Protein AF-A0A7S3Z5J1-F1 (afdb_monomer)

Sequence (308 aa):
KILLENYKFKSNNNLYLFLISLGIENCPNSEYLWIKYIEILPYNQYKFSILKSVKILPTNYKIWKLVIDKCDNEKEKQKLLLKSLKNIPRNSILWRLFLNHTNIQLYPIALHKAIGCCPGDLELWKLLISTKNYFESKKILNIARKVNPEKIEIWIMAACLEETYGFDNNSYKLIKKCFSYYYHKHNIIDLKMFKHIIEIEKSQVKFFKIFKVIIKLIIVKNIKNDSFLEKWVNTLCNLNLKHNSFIIEEMIKNACIIFPNNYTLLFYLFAHLIYNKKIKKIRTSFRNLFNKEYEFRIAMDNHSPSFL

pLDDT: mean 70.47, std 17.87, range [28.34, 92.62]

Secondary structure (DSSP, 8-state):
-HHHHHHTTSS-HHHHHHHHHHHHHH-TT-HHHHHHHHHHS-HHHHHHHHHHHHHHSTT-HHHHHHHHHT---HHHHHHHHHHHHHH-TT-HHHHHHHHHTS-TTTHHHHHHHHHHH-TT-HHHHHHHHHTS-HHHHHHHHHHHHHH-TT-HHHHHHHHHHHHHTT-HHHHHHHHHHHHHHHHHHHSS--THHHHHHHHHHHTT---HHHHHHHHHHHHHHHTT-HHHHHHHHHHHHTS-TTT-HHHHHHHHHHHHHH-TT-HHHHHHHHHHHHHTT-HHHHHHHHHHHHHHHHHHHHHHHT------

Mean predicted aligned error: 14.66 Å

Structure (mmCIF, N/CA/C/O backbone):
data_AF-A0A7S3Z5J1-F1
#
_entry.id   AF-A0A7S3Z5J1-F1
#
loop_
_atom_site.group_PDB
_atom_site.id
_atom_site.type_symbol
_atom_site.label_atom_id
_atom_site.label_alt_id
_atom_site.label_comp_id
_atom_site.label_asym_id
_atom_site.label_entity_id
_atom_site.label_seq_id
_atom_site.pdbx_PDB_ins_code
_atom_site.Cartn_x
_atom_site.Cartn_y
_atom_site.Cartn_z
_atom_site.occupancy
_atom_site.B_iso_or_equiv
_atom_site.auth_seq_id
_atom_site.auth_comp_id
_atom_site.auth_asym_id
_atom_site.auth_atom_id
_atom_site.pdbx_PDB_model_num
ATOM 1 N N . LYS A 1 1 ? 13.424 -26.332 -20.626 1.00 51.91 1 LYS A N 1
ATOM 2 C CA . LYS A 1 1 ? 13.555 -26.233 -19.150 1.00 51.91 1 LYS A CA 1
ATOM 3 C C . LYS A 1 1 ? 14.608 -27.212 -18.628 1.00 51.91 1 LYS A C 1
ATOM 5 O O . LYS A 1 1 ? 15.655 -26.740 -18.224 1.00 51.91 1 LYS A O 1
ATOM 10 N N . ILE A 1 2 ? 14.411 -28.525 -18.797 1.00 55.22 2 ILE A N 1
ATOM 11 C CA . ILE A 1 2 ? 15.351 -29.584 -18.364 1.00 55.22 2 ILE A CA 1
ATOM 12 C C . ILE A 1 2 ? 16.768 -29.407 -18.953 1.00 55.22 2 ILE A C 1
ATOM 14 O O . ILE A 1 2 ? 17.749 -29.420 -18.221 1.00 55.22 2 ILE A O 1
ATOM 18 N N . LEU A 1 3 ? 16.891 -29.127 -20.259 1.00 57.19 3 LEU A N 1
ATOM 19 C CA . LEU A 1 3 ? 18.199 -28.864 -20.886 1.00 57.19 3 LEU A CA 1
ATOM 20 C C . LEU A 1 3 ? 18.912 -27.633 -20.296 1.00 57.19 3 LEU A C 1
ATOM 22 O O . LEU A 1 3 ? 20.112 -27.670 -20.058 1.00 57.19 3 LEU A O 1
ATOM 26 N N . LEU A 1 4 ? 18.181 -26.554 -20.007 1.00 56.28 4 LEU A N 1
ATOM 27 C CA . LEU A 1 4 ? 18.762 -25.326 -19.449 1.00 56.28 4 LEU A CA 1
ATOM 28 C C . LEU A 1 4 ? 19.189 -25.507 -17.986 1.00 56.28 4 LEU A C 1
ATOM 30 O O . LEU A 1 4 ? 20.205 -24.956 -17.573 1.00 56.28 4 LEU A O 1
ATOM 34 N N . GLU A 1 5 ? 18.444 -26.301 -17.217 1.00 57.75 5 GLU A N 1
ATOM 35 C CA . GLU A 1 5 ? 18.804 -26.656 -15.842 1.00 57.75 5 GLU A CA 1
ATOM 36 C C . GLU A 1 5 ? 20.085 -27.507 -15.805 1.00 57.75 5 GLU A C 1
ATOM 38 O O . GLU A 1 5 ? 20.954 -27.236 -14.981 1.00 57.75 5 GLU A O 1
ATOM 43 N N . ASN A 1 6 ? 20.279 -28.418 -16.764 1.00 54.19 6 ASN A N 1
ATOM 44 C CA . ASN A 1 6 ? 21.490 -29.243 -16.864 1.00 54.19 6 ASN A CA 1
ATOM 45 C C . ASN A 1 6 ? 22.747 -28.452 -17.278 1.00 54.19 6 ASN A C 1
ATOM 47 O O . ASN A 1 6 ? 23.844 -28.748 -16.806 1.00 54.19 6 ASN A O 1
ATOM 51 N N . TYR A 1 7 ? 22.616 -27.436 -18.138 1.00 52.72 7 TYR A N 1
ATOM 52 C CA . TYR A 1 7 ? 23.755 -26.610 -18.568 1.00 52.72 7 TYR A CA 1
ATOM 53 C C . TYR A 1 7 ? 24.142 -25.518 -17.568 1.00 52.72 7 TYR A C 1
ATOM 55 O O . TYR A 1 7 ? 25.297 -25.106 -17.562 1.00 52.72 7 TYR A O 1
ATOM 63 N N . LYS A 1 8 ? 23.235 -25.097 -16.676 1.00 51.03 8 LYS A N 1
ATOM 64 C CA . LYS A 1 8 ? 23.553 -24.144 -15.597 1.00 51.03 8 LYS A CA 1
ATOM 65 C C . LYS A 1 8 ? 24.644 -24.667 -14.645 1.00 51.03 8 LYS A C 1
ATOM 67 O O . LYS A 1 8 ? 25.334 -23.870 -14.019 1.00 51.03 8 LYS A O 1
ATOM 72 N N . PHE A 1 9 ? 24.796 -25.990 -14.546 1.00 49.38 9 PHE A N 1
ATOM 73 C CA . PHE A 1 9 ? 25.805 -26.659 -13.716 1.00 49.38 9 PHE A CA 1
ATOM 74 C C . PHE A 1 9 ? 27.150 -26.888 -14.419 1.00 49.38 9 PHE A C 1
ATOM 76 O O . PHE A 1 9 ? 28.123 -27.230 -13.751 1.00 49.38 9 PHE A O 1
ATOM 83 N N . LYS A 1 10 ? 27.241 -26.696 -15.742 1.00 51.94 10 LYS A N 1
ATOM 84 C CA . LYS A 1 10 ? 28.508 -26.806 -16.475 1.00 51.94 10 LYS A CA 1
ATOM 85 C C . LYS A 1 10 ? 29.084 -25.412 -16.698 1.00 51.94 10 LYS A C 1
ATOM 87 O O . LYS A 1 10 ? 28.408 -24.527 -17.208 1.00 51.94 10 LYS A O 1
ATOM 92 N N . SER A 1 11 ? 30.353 -25.246 -16.348 1.00 52.16 11 SER A N 1
ATOM 93 C CA . SER A 1 11 ? 31.173 -24.025 -16.370 1.00 52.16 11 SER A CA 1
ATOM 94 C C . SER A 1 11 ? 31.396 -23.380 -17.753 1.00 52.16 11 SER A C 1
ATOM 96 O O . SER A 1 11 ? 32.369 -22.661 -17.943 1.00 52.16 11 SER A O 1
ATOM 98 N N . ASN A 1 12 ? 30.505 -23.587 -18.728 1.00 59.19 12 ASN A N 1
ATOM 99 C CA . ASN A 1 12 ? 30.566 -22.961 -20.049 1.00 59.19 12 ASN A CA 1
ATOM 100 C C . ASN A 1 12 ? 29.429 -21.948 -20.223 1.00 59.19 12 ASN A C 1
ATOM 102 O O . ASN A 1 12 ? 28.445 -22.191 -20.927 1.00 59.19 12 ASN A O 1
ATOM 106 N N . ASN A 1 13 ? 29.609 -20.771 -19.616 1.00 65.38 13 ASN A N 1
ATOM 107 C CA . ASN A 1 13 ? 28.678 -19.640 -19.711 1.00 65.38 13 ASN A CA 1
ATOM 108 C C . ASN A 1 13 ? 28.372 -19.240 -21.170 1.00 65.38 13 ASN A C 1
ATOM 110 O O . ASN A 1 13 ? 27.243 -18.863 -21.473 1.00 65.38 13 ASN A O 1
ATOM 114 N N . ASN A 1 14 ? 29.332 -19.389 -22.090 1.00 71.81 14 ASN A N 1
ATOM 115 C CA . ASN A 1 14 ? 29.179 -18.974 -23.491 1.00 71.81 14 ASN A CA 1
ATOM 116 C C . ASN A 1 14 ? 28.245 -19.891 -24.300 1.00 71.81 14 ASN A C 1
ATOM 118 O O . ASN A 1 14 ? 27.399 -19.401 -25.045 1.00 71.81 14 ASN A O 1
ATOM 122 N N . LEU A 1 15 ? 28.343 -21.215 -24.125 1.00 74.06 15 LEU A N 1
ATOM 123 C CA . LEU A 1 15 ? 27.447 -22.170 -24.797 1.00 74.06 15 LEU A CA 1
ATOM 124 C C . LEU A 1 15 ? 26.017 -22.053 -24.266 1.00 74.06 15 LEU A C 1
ATOM 126 O O . LEU A 1 15 ? 25.056 -22.115 -25.028 1.00 74.06 15 LEU A O 1
ATOM 130 N N . TYR A 1 16 ? 25.876 -21.842 -22.959 1.00 76.94 16 TYR A N 1
ATOM 131 C CA . TYR A 1 16 ? 24.576 -21.625 -22.337 1.00 76.94 16 TYR A CA 1
ATOM 132 C C . TYR A 1 16 ? 23.907 -20.338 -22.845 1.00 76.94 16 TYR A C 1
ATOM 134 O O . TYR A 1 16 ? 22.724 -20.354 -23.181 1.00 76.94 16 TYR A O 1
ATOM 142 N N . LEU A 1 17 ? 24.670 -19.248 -22.986 1.00 76.62 17 LEU A N 1
ATOM 143 C CA . LEU A 1 17 ? 24.188 -18.005 -23.590 1.00 76.62 17 LEU A CA 1
ATOM 144 C C . LEU A 1 17 ? 23.747 -18.192 -25.046 1.00 76.62 17 LEU A C 1
ATOM 146 O O . LEU A 1 17 ? 22.670 -17.719 -25.404 1.00 76.62 17 LEU A O 1
ATOM 150 N N . PHE A 1 18 ? 24.527 -18.921 -25.849 1.00 79.94 18 PHE A N 1
ATOM 151 C CA . PHE A 1 18 ? 24.193 -19.226 -27.243 1.00 79.94 18 PHE A CA 1
ATOM 152 C C . PHE A 1 18 ? 22.902 -20.053 -27.375 1.00 79.94 18 PHE A C 1
ATOM 154 O O . PHE A 1 18 ? 22.034 -19.756 -28.195 1.00 79.94 18 PHE A O 1
ATOM 161 N N . LEU A 1 19 ? 22.722 -21.061 -26.516 1.00 80.75 19 LEU A N 1
ATOM 162 C CA . LEU A 1 19 ? 21.493 -21.859 -26.485 1.00 80.75 19 LEU A CA 1
ATOM 163 C C . LEU A 1 19 ? 20.272 -21.025 -26.079 1.00 80.75 19 LEU A C 1
ATOM 165 O O . LEU A 1 19 ? 19.181 -21.226 -26.612 1.00 80.75 19 LEU A O 1
ATOM 169 N N . ILE A 1 20 ? 20.436 -20.079 -25.151 1.00 81.88 20 ILE A N 1
ATOM 170 C CA . ILE A 1 20 ? 19.346 -19.183 -24.755 1.00 81.88 20 ILE A CA 1
ATOM 171 C C . ILE A 1 20 ? 19.022 -18.184 -25.866 1.00 81.88 20 ILE A C 1
ATOM 173 O O . ILE A 1 20 ? 17.839 -17.945 -26.104 1.00 81.88 20 ILE A O 1
ATOM 177 N N . SER A 1 21 ? 20.016 -17.617 -26.558 1.00 80.06 21 SER A N 1
ATOM 178 C CA . SER A 1 21 ? 19.757 -16.688 -27.665 1.00 80.06 21 SER A CA 1
ATOM 179 C C . SER A 1 21 ? 19.013 -17.373 -28.809 1.00 80.06 21 SER A C 1
ATOM 181 O O . SER A 1 21 ? 17.988 -16.854 -29.243 1.00 80.06 21 SER A O 1
ATOM 183 N N . LEU A 1 22 ? 19.433 -18.582 -29.200 1.00 82.00 22 LEU A N 1
ATOM 184 C CA . LEU A 1 22 ? 18.695 -19.406 -30.166 1.00 82.00 22 LEU A CA 1
ATOM 185 C C . LEU A 1 22 ? 17.282 -19.737 -29.667 1.00 82.00 22 LEU A C 1
ATOM 187 O O . LEU A 1 22 ? 16.310 -19.695 -30.418 1.00 82.00 22 LEU A O 1
ATOM 191 N N . GLY A 1 23 ? 17.148 -20.040 -28.374 1.00 81.38 23 GLY A N 1
ATOM 192 C CA . GLY A 1 23 ? 15.851 -20.279 -27.749 1.00 81.38 23 GLY A CA 1
ATOM 193 C C . GLY A 1 23 ? 14.920 -19.066 -27.820 1.00 81.38 23 GLY A C 1
ATOM 194 O O . GLY A 1 23 ? 13.722 -19.233 -28.024 1.00 81.38 23 GLY A O 1
ATOM 195 N N . ILE A 1 24 ? 15.448 -17.851 -27.675 1.00 83.81 24 ILE A N 1
ATOM 196 C CA . ILE A 1 24 ? 14.680 -16.605 -27.777 1.00 83.81 24 ILE A CA 1
ATOM 197 C C . ILE A 1 24 ? 14.254 -16.317 -29.217 1.00 83.81 24 ILE A C 1
ATOM 199 O O . ILE A 1 24 ? 13.141 -15.839 -29.428 1.00 83.81 24 ILE A O 1
ATOM 203 N N . GLU A 1 25 ? 15.115 -16.598 -30.195 1.00 83.62 25 GLU A N 1
ATOM 204 C CA . GLU A 1 25 ? 14.792 -16.431 -31.616 1.00 83.62 25 GLU A CA 1
ATOM 205 C C . GLU A 1 25 ? 13.669 -17.375 -32.048 1.00 83.62 25 GLU A C 1
ATOM 207 O O . GLU A 1 25 ? 12.720 -16.942 -32.699 1.00 83.62 25 GLU A O 1
ATOM 212 N N . ASN A 1 26 ? 13.724 -18.630 -31.600 1.00 84.25 26 ASN A N 1
ATOM 213 C CA . ASN A 1 26 ? 12.714 -19.634 -31.926 1.00 84.25 26 ASN A CA 1
ATOM 214 C C . ASN A 1 26 ? 11.418 -19.472 -31.112 1.00 84.25 26 ASN A C 1
ATOM 216 O O . ASN A 1 26 ? 10.330 -19.742 -31.614 1.00 84.25 26 ASN A O 1
ATOM 220 N N . CYS A 1 27 ? 11.515 -19.024 -29.855 1.00 83.81 27 CYS A N 1
ATOM 221 C CA . CYS A 1 27 ? 10.383 -18.911 -28.931 1.00 83.81 27 CYS A CA 1
ATOM 222 C C . CYS A 1 27 ? 10.318 -17.521 -28.264 1.00 83.81 27 CYS A C 1
ATOM 224 O O . CYS A 1 27 ? 10.475 -17.411 -27.039 1.00 83.81 27 CYS A O 1
ATOM 226 N N . PRO A 1 28 ? 10.007 -16.449 -29.019 1.00 81.81 28 PRO A N 1
ATOM 227 C CA . PRO A 1 28 ? 10.028 -15.076 -28.508 1.00 81.81 28 PRO A CA 1
ATOM 228 C C . PRO A 1 28 ? 8.953 -14.796 -27.447 1.00 81.81 28 PRO A C 1
ATOM 230 O O . PRO A 1 28 ? 9.110 -13.882 -26.641 1.00 81.81 28 PRO A O 1
ATOM 233 N N . ASN A 1 29 ? 7.886 -15.598 -27.395 1.00 84.62 29 ASN A N 1
ATOM 234 C CA . ASN A 1 29 ? 6.779 -15.419 -26.450 1.00 84.62 29 ASN A CA 1
ATOM 235 C C . ASN A 1 29 ? 7.038 -16.054 -25.069 1.00 84.62 29 ASN A C 1
ATOM 237 O O . ASN A 1 29 ? 6.218 -15.919 -24.161 1.00 84.62 29 ASN A O 1
ATOM 241 N N . SER A 1 30 ? 8.154 -16.767 -24.885 1.00 86.56 30 SER A N 1
ATOM 242 C CA . SER A 1 30 ? 8.420 -17.501 -23.645 1.00 86.56 30 SER A CA 1
ATOM 243 C C . SER A 1 30 ? 8.966 -16.595 -22.539 1.00 86.56 30 SER A C 1
ATOM 245 O O . SER A 1 30 ? 10.119 -16.169 -22.580 1.00 86.56 30 SER A O 1
ATOM 247 N N . GLU A 1 31 ? 8.170 -16.366 -21.490 1.00 87.31 31 GLU A N 1
ATOM 248 C CA . GLU A 1 31 ? 8.589 -15.613 -20.295 1.00 87.31 31 GLU A CA 1
ATOM 249 C C . GLU A 1 31 ? 9.873 -16.178 -19.665 1.00 87.31 31 GLU A C 1
ATOM 251 O O . GLU A 1 31 ? 10.781 -15.429 -19.310 1.00 87.31 31 GLU A O 1
ATOM 256 N N . TYR A 1 32 ? 9.963 -17.502 -19.527 1.00 85.12 32 TYR A N 1
ATOM 257 C CA . TYR A 1 32 ? 11.062 -18.153 -18.811 1.00 85.12 32 TYR A CA 1
ATOM 258 C C . TYR A 1 32 ? 12.418 -17.937 -19.493 1.00 85.12 32 TYR A C 1
ATOM 260 O O . TYR A 1 32 ? 13.412 -17.676 -18.812 1.00 85.12 32 TYR A O 1
ATOM 268 N N . LEU A 1 33 ? 12.459 -18.027 -20.827 1.00 85.00 33 LEU A N 1
ATOM 269 C CA . LEU A 1 33 ? 13.690 -17.830 -21.596 1.00 85.00 33 LEU A CA 1
ATOM 270 C C . LEU A 1 33 ? 14.198 -16.396 -21.453 1.00 85.00 33 LEU A C 1
ATOM 272 O O . LEU A 1 33 ? 15.378 -16.192 -21.177 1.00 85.00 33 LEU A O 1
ATOM 276 N N . TRP A 1 34 ? 13.295 -15.417 -21.535 1.00 85.56 34 TRP A N 1
ATOM 277 C CA . TRP A 1 34 ? 13.638 -14.013 -21.334 1.00 85.56 34 TRP A CA 1
ATOM 278 C C . TRP A 1 34 ? 14.136 -13.718 -19.922 1.00 85.56 34 TRP A C 1
ATOM 280 O O . TRP A 1 34 ? 15.134 -13.019 -19.771 1.00 85.56 34 TRP A O 1
ATOM 290 N N . ILE A 1 35 ? 13.501 -14.281 -18.891 1.00 86.44 35 ILE A N 1
ATOM 291 C CA . ILE A 1 35 ? 13.966 -14.132 -17.504 1.00 86.44 35 ILE A CA 1
ATOM 292 C C . ILE A 1 35 ? 15.395 -14.664 -17.362 1.00 86.44 35 ILE A C 1
ATOM 294 O O . ILE A 1 35 ? 16.266 -13.957 -16.859 1.00 86.44 35 ILE A O 1
ATOM 298 N N . LYS A 1 36 ? 15.659 -15.880 -17.855 1.00 83.69 36 LYS A N 1
ATOM 299 C CA . LYS A 1 36 ? 16.992 -16.493 -17.772 1.00 83.69 36 LYS A CA 1
ATOM 300 C C . LYS A 1 36 ? 18.039 -15.687 -18.531 1.00 83.69 36 LYS A C 1
ATOM 302 O O . LYS A 1 36 ? 19.131 -15.486 -18.016 1.00 83.69 36 LYS A O 1
ATOM 307 N N . TYR A 1 37 ? 17.696 -15.183 -19.709 1.00 83.62 37 TYR A N 1
ATOM 308 C CA . TYR A 1 37 ? 18.579 -14.341 -20.510 1.00 83.62 37 TYR A CA 1
ATOM 309 C C . TYR A 1 37 ? 18.974 -13.045 -19.790 1.00 83.62 37 TYR A C 1
ATOM 311 O O . TYR A 1 37 ? 20.153 -12.700 -19.737 1.00 83.62 37 TYR A O 1
ATOM 319 N N . ILE A 1 38 ? 18.006 -12.360 -19.176 1.00 83.50 38 ILE A N 1
ATOM 320 C CA . ILE A 1 38 ? 18.238 -11.103 -18.445 1.00 83.50 38 ILE A CA 1
ATOM 321 C C . ILE A 1 38 ? 19.031 -11.340 -17.151 1.00 83.50 38 ILE A C 1
ATOM 323 O O . ILE A 1 38 ? 19.825 -10.492 -16.748 1.00 83.50 38 ILE A O 1
ATOM 327 N N . GLU A 1 39 ? 18.842 -12.483 -16.486 1.00 85.06 39 GLU A N 1
ATOM 328 C CA . GLU A 1 39 ? 19.588 -12.826 -15.269 1.00 85.06 39 GLU A CA 1
ATOM 329 C C . GLU A 1 39 ? 21.099 -12.923 -15.525 1.00 85.06 39 GLU A C 1
ATOM 331 O O . GLU A 1 39 ? 21.880 -12.407 -14.719 1.00 85.06 39 GLU A O 1
ATOM 336 N N . ILE A 1 40 ? 21.493 -13.552 -16.638 1.00 82.06 40 ILE A N 1
ATOM 337 C CA . ILE A 1 40 ? 22.893 -13.867 -16.961 1.00 82.06 40 ILE A CA 1
ATOM 338 C C . ILE A 1 40 ? 23.635 -12.643 -17.497 1.00 82.06 40 ILE A C 1
ATOM 340 O O . ILE A 1 40 ? 24.804 -12.440 -17.177 1.00 82.06 40 ILE A O 1
ATOM 344 N N . LEU A 1 41 ? 22.979 -11.839 -18.334 1.00 78.81 41 LEU A N 1
ATOM 345 C CA . LEU A 1 41 ? 23.669 -10.801 -19.089 1.00 78.81 41 LEU A CA 1
ATOM 346 C C . LEU A 1 41 ? 23.933 -9.531 -18.263 1.00 78.81 41 LEU A C 1
ATOM 348 O O . LEU A 1 41 ? 23.051 -9.070 -17.527 1.00 78.81 41 LEU A O 1
ATOM 352 N N . PRO A 1 42 ? 25.122 -8.912 -18.410 1.00 77.31 42 PRO A N 1
ATOM 353 C CA . PRO A 1 42 ? 25.390 -7.596 -17.848 1.00 77.31 42 PRO A CA 1
ATOM 354 C C . PRO A 1 42 ? 24.610 -6.516 -18.612 1.00 77.31 42 PRO A C 1
ATOM 356 O O . PRO A 1 42 ? 24.619 -6.459 -19.845 1.00 77.31 42 PRO A O 1
ATOM 359 N N . TYR A 1 43 ? 23.952 -5.622 -17.872 1.00 77.06 43 TYR A N 1
ATOM 360 C CA . TYR A 1 43 ? 23.025 -4.634 -18.434 1.00 77.06 43 TYR A CA 1
ATOM 361 C C . TYR A 1 43 ? 23.696 -3.648 -19.401 1.00 77.06 43 TYR A C 1
ATOM 363 O O . TYR A 1 43 ? 23.154 -3.360 -20.468 1.00 77.06 43 TYR A O 1
ATOM 371 N N . ASN A 1 44 ? 24.903 -3.182 -19.068 1.00 73.00 44 ASN A N 1
ATOM 372 C CA . ASN A 1 44 ? 25.609 -2.147 -19.830 1.00 73.00 44 ASN A CA 1
ATOM 373 C C . ASN A 1 44 ? 25.968 -2.585 -21.257 1.00 73.00 44 ASN A C 1
ATOM 375 O O . ASN A 1 44 ? 25.917 -1.772 -22.175 1.00 73.00 44 ASN A O 1
ATOM 379 N N . GLN A 1 45 ? 26.275 -3.869 -21.457 1.00 73.62 45 GLN A N 1
ATOM 380 C CA . GLN A 1 45 ? 26.645 -4.410 -22.770 1.00 73.62 45 GLN A CA 1
ATOM 381 C C . GLN A 1 45 ? 25.416 -4.832 -23.591 1.00 73.62 45 GLN A C 1
ATOM 383 O O . GLN A 1 45 ? 25.390 -4.649 -24.804 1.00 73.62 45 GLN A O 1
ATOM 388 N N . TYR A 1 46 ? 24.366 -5.346 -22.940 1.00 76.31 46 TYR A N 1
ATOM 389 C CA . TYR A 1 46 ? 23.215 -5.966 -23.616 1.00 76.31 46 TYR A CA 1
ATOM 390 C C . TYR A 1 46 ? 21.919 -5.155 -23.526 1.00 76.31 46 TYR A C 1
ATOM 392 O O . TYR A 1 46 ? 20.824 -5.688 -23.728 1.00 76.31 46 TYR A O 1
ATOM 400 N N . LYS A 1 47 ? 22.023 -3.847 -23.272 1.00 80.00 47 LYS A N 1
ATOM 401 C CA . LYS A 1 47 ? 20.886 -2.927 -23.124 1.00 80.00 47 LYS A CA 1
ATOM 402 C C . LYS A 1 47 ? 19.830 -3.092 -24.219 1.00 80.00 47 LYS A C 1
ATOM 404 O O . LYS A 1 47 ? 18.646 -3.203 -23.918 1.00 80.00 47 LYS A O 1
ATOM 409 N N . PHE A 1 48 ? 20.231 -3.140 -25.489 1.00 80.31 48 PHE A N 1
ATOM 410 C CA . PHE A 1 48 ? 19.285 -3.259 -26.604 1.00 80.31 48 PHE A CA 1
ATOM 411 C C . PHE A 1 48 ? 18.523 -4.588 -26.600 1.00 80.31 48 PHE A C 1
ATOM 413 O O . PHE A 1 48 ? 17.301 -4.584 -26.762 1.00 80.31 48 PHE A O 1
ATOM 420 N N . SER A 1 49 ? 19.208 -5.706 -26.357 1.00 77.38 49 SER A N 1
ATOM 421 C CA . SER A 1 49 ? 18.597 -7.040 -26.296 1.00 77.38 49 SER A CA 1
ATOM 422 C C . SER A 1 49 ? 17.652 -7.175 -25.104 1.00 77.38 49 SER A C 1
ATOM 424 O O . SER A 1 49 ? 16.545 -7.696 -25.234 1.00 77.38 49 SER A O 1
ATOM 426 N N . ILE A 1 50 ? 18.038 -6.617 -23.955 1.00 80.62 50 ILE A N 1
ATOM 427 C CA . ILE A 1 50 ? 17.196 -6.565 -22.758 1.00 80.62 50 ILE A CA 1
ATOM 428 C C . ILE A 1 50 ? 15.949 -5.705 -23.023 1.00 80.62 50 ILE A C 1
ATOM 430 O O . ILE A 1 50 ? 14.838 -6.116 -22.699 1.00 80.62 50 ILE A O 1
ATOM 434 N N . LEU A 1 51 ? 16.075 -4.554 -23.690 1.00 82.81 51 LEU A N 1
ATOM 435 C CA . LEU A 1 51 ? 14.923 -3.719 -24.056 1.00 82.81 51 LEU A CA 1
ATOM 436 C C . LEU A 1 51 ? 14.046 -4.336 -25.158 1.00 82.81 51 LEU A C 1
ATOM 438 O O . LEU A 1 51 ? 12.857 -4.023 -25.230 1.00 82.81 51 LEU A O 1
ATOM 442 N N . LYS A 1 52 ? 14.594 -5.221 -26.000 1.00 84.62 52 LYS A N 1
ATOM 443 C CA . LYS A 1 52 ? 13.821 -5.999 -26.981 1.00 84.62 52 LYS A CA 1
ATOM 444 C C . LYS A 1 52 ? 12.827 -6.927 -26.278 1.00 84.62 52 LYS A C 1
ATOM 446 O O . LYS A 1 52 ? 11.674 -6.978 -26.698 1.00 84.62 52 LYS A O 1
ATOM 451 N N . SER A 1 53 ? 13.228 -7.556 -25.168 1.00 82.50 53 SER A N 1
ATOM 452 C CA . SER A 1 53 ? 12.349 -8.427 -24.363 1.00 82.50 53 SER A CA 1
ATOM 453 C C . SER A 1 53 ? 11.056 -7.721 -23.940 1.00 82.50 53 SER A C 1
ATOM 455 O O . SER A 1 53 ? 9.956 -8.248 -24.075 1.00 82.50 53 SER A O 1
ATOM 457 N N . VAL A 1 54 ? 11.195 -6.467 -23.519 1.00 85.25 54 VAL A N 1
ATOM 458 C CA . VAL A 1 54 ? 10.119 -5.610 -23.030 1.00 85.25 54 VAL A CA 1
ATOM 459 C C . VAL A 1 54 ? 9.182 -5.153 -24.150 1.00 85.25 54 VAL A C 1
ATOM 461 O O . VAL A 1 54 ? 7.992 -4.947 -23.918 1.00 85.25 54 VAL A O 1
ATOM 464 N N . LYS A 1 55 ? 9.702 -4.987 -25.372 1.00 86.12 55 LYS A N 1
ATOM 465 C CA . LYS A 1 55 ? 8.880 -4.674 -26.549 1.00 86.12 55 LYS A CA 1
ATOM 466 C C . LYS A 1 55 ? 8.038 -5.872 -26.985 1.00 86.12 55 LYS A C 1
ATOM 468 O O . LYS A 1 55 ? 6.905 -5.674 -27.402 1.00 86.12 55 LYS A O 1
ATOM 473 N N . ILE A 1 56 ? 8.595 -7.081 -26.892 1.00 86.94 56 ILE A N 1
ATOM 474 C CA . ILE A 1 56 ? 7.924 -8.324 -27.299 1.00 86.94 56 ILE A CA 1
ATOM 475 C C . ILE A 1 56 ? 6.884 -8.744 -26.256 1.00 86.94 56 ILE A C 1
ATOM 477 O O . ILE A 1 56 ? 5.770 -9.110 -26.613 1.00 86.94 56 ILE A O 1
ATOM 481 N N . LEU A 1 57 ? 7.219 -8.644 -24.965 1.00 86.25 57 LEU A N 1
ATOM 482 C CA . LEU A 1 57 ? 6.345 -9.020 -23.850 1.00 86.25 57 LEU A CA 1
ATOM 483 C C . LEU A 1 57 ? 6.001 -7.803 -22.969 1.00 86.25 57 LEU A C 1
ATOM 485 O O . LEU A 1 57 ? 6.403 -7.736 -21.804 1.00 86.25 57 LEU A O 1
ATOM 489 N N . PRO A 1 58 ? 5.226 -6.831 -23.490 1.00 86.50 58 PRO A N 1
ATOM 490 C CA . PRO A 1 58 ? 4.964 -5.566 -22.807 1.00 86.50 58 PRO A CA 1
ATOM 491 C C . PRO A 1 58 ? 4.111 -5.705 -21.543 1.00 86.50 58 PRO A C 1
ATOM 493 O O . PRO A 1 58 ? 4.194 -4.847 -20.666 1.00 86.50 58 PRO A O 1
ATOM 496 N N . THR A 1 59 ? 3.298 -6.755 -21.434 1.00 87.38 59 THR A N 1
ATOM 497 C CA . THR A 1 59 ? 2.359 -6.9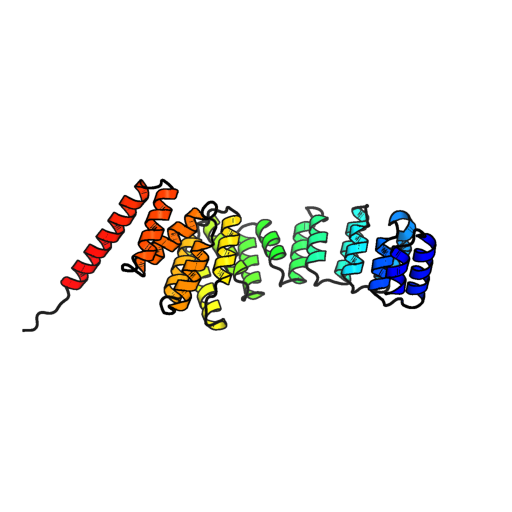75 -20.322 1.00 87.38 59 THR A CA 1
ATOM 498 C C . THR A 1 59 ? 2.972 -7.749 -19.153 1.00 87.38 59 THR A C 1
ATOM 500 O O . THR A 1 59 ? 2.343 -7.876 -18.102 1.00 87.38 59 THR A O 1
ATOM 503 N N . ASN A 1 60 ? 4.203 -8.256 -19.292 1.00 88.94 60 ASN A N 1
ATOM 504 C CA . ASN A 1 60 ? 4.796 -9.138 -18.294 1.00 88.94 60 ASN A CA 1
ATOM 505 C C . ASN A 1 60 ? 5.545 -8.374 -17.194 1.00 88.94 60 ASN A C 1
ATOM 507 O O . ASN A 1 60 ? 6.665 -7.898 -17.384 1.00 88.94 60 ASN A O 1
ATOM 511 N N . TYR A 1 61 ? 4.952 -8.324 -16.000 1.00 88.81 61 TYR A N 1
ATOM 512 C CA . TYR A 1 61 ? 5.537 -7.653 -14.838 1.00 88.81 61 TYR A CA 1
ATOM 513 C C . TYR A 1 61 ? 6.929 -8.173 -14.448 1.00 88.81 61 TYR A C 1
ATOM 515 O O . TYR A 1 61 ? 7.785 -7.371 -14.072 1.00 88.81 61 TYR A O 1
A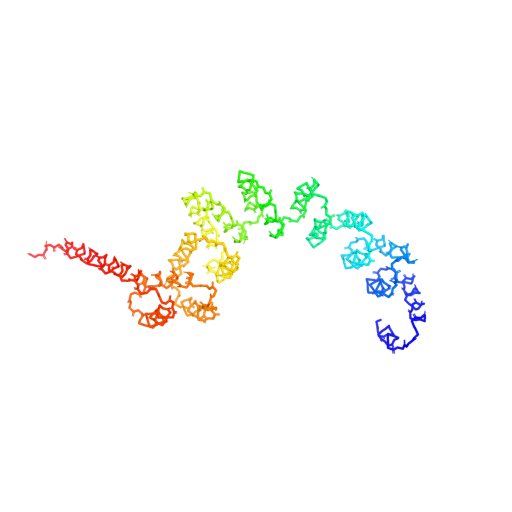TOM 523 N N . LYS A 1 62 ? 7.177 -9.489 -14.510 1.00 89.12 62 LYS A N 1
ATOM 524 C CA . LYS A 1 62 ? 8.434 -10.063 -14.001 1.00 89.12 62 LYS A CA 1
ATOM 525 C C . LYS A 1 62 ? 9.625 -9.623 -14.841 1.00 89.12 62 LYS A C 1
ATOM 527 O O . LYS A 1 62 ? 10.659 -9.263 -14.286 1.00 89.12 62 LYS A O 1
ATOM 532 N N . ILE A 1 63 ? 9.441 -9.584 -16.160 1.00 89.25 63 ILE A N 1
ATOM 533 C CA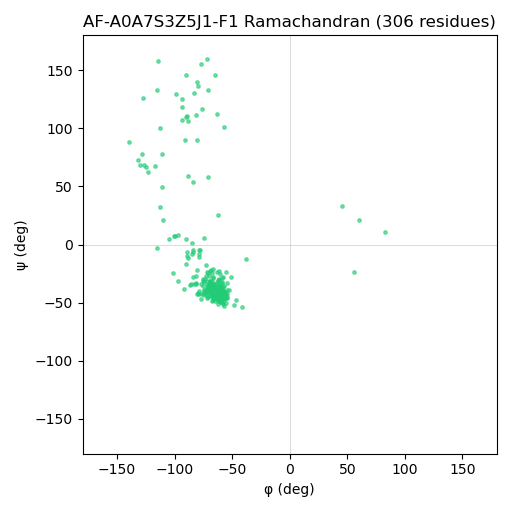 . ILE A 1 63 ? 10.446 -9.086 -17.103 1.00 89.25 63 ILE A CA 1
ATOM 534 C C . ILE A 1 63 ? 10.730 -7.614 -16.811 1.00 89.25 63 ILE A C 1
ATOM 536 O O . ILE A 1 63 ? 11.879 -7.253 -16.581 1.00 89.25 63 ILE A O 1
ATOM 540 N N . TRP A 1 64 ? 9.692 -6.776 -16.714 1.00 90.81 64 TRP A N 1
ATOM 541 C CA . TRP A 1 64 ? 9.864 -5.363 -16.369 1.00 90.81 64 TRP A CA 1
ATOM 542 C C . TRP A 1 64 ? 10.632 -5.160 -15.065 1.00 90.81 64 TRP A C 1
ATOM 544 O O . TRP A 1 64 ? 11.554 -4.3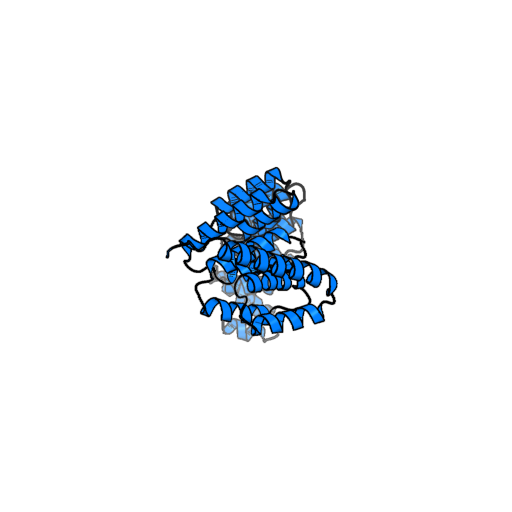50 -15.032 1.00 90.81 64 TRP A O 1
ATOM 554 N N . LYS A 1 65 ? 10.282 -5.902 -14.009 1.00 89.69 65 LYS A N 1
ATOM 555 C CA . LYS A 1 65 ? 10.956 -5.809 -12.713 1.00 89.69 65 LYS A CA 1
ATOM 556 C C . LYS A 1 65 ? 12.447 -6.134 -12.835 1.00 89.69 65 LYS A C 1
ATOM 558 O O . LYS A 1 65 ? 13.266 -5.332 -12.410 1.00 89.69 65 LYS A O 1
ATOM 563 N N . LEU A 1 66 ? 12.797 -7.249 -13.478 1.00 87.56 66 LEU A N 1
ATOM 564 C CA . LEU A 1 66 ? 14.195 -7.661 -13.655 1.00 87.56 66 LEU A CA 1
ATOM 565 C C . LEU A 1 66 ? 15.007 -6.646 -14.466 1.00 87.56 66 LEU A C 1
ATOM 567 O O . LEU A 1 66 ? 16.145 -6.349 -14.120 1.00 87.56 66 LEU A O 1
ATOM 571 N N . VAL A 1 67 ? 14.414 -6.084 -15.522 1.00 87.50 67 VAL A N 1
ATOM 572 C CA . VAL A 1 67 ? 15.053 -5.049 -16.351 1.00 87.50 67 VAL A CA 1
ATOM 573 C C . VAL A 1 67 ? 15.316 -3.780 -15.538 1.00 87.50 67 VAL A C 1
ATOM 575 O O . VAL A 1 67 ? 16.374 -3.171 -15.670 1.00 87.50 67 VAL A O 1
ATOM 578 N N . ILE A 1 68 ? 14.360 -3.383 -14.695 1.00 87.88 68 ILE A N 1
ATOM 579 C CA . ILE A 1 68 ? 14.468 -2.209 -13.821 1.00 87.88 68 ILE A CA 1
ATOM 580 C C . ILE A 1 68 ? 15.512 -2.436 -12.721 1.00 87.88 68 ILE A C 1
ATOM 582 O O . ILE A 1 68 ? 16.275 -1.519 -12.425 1.00 87.88 68 ILE A O 1
ATOM 586 N N . ASP A 1 69 ? 15.560 -3.633 -12.137 1.00 87.44 69 ASP A N 1
ATOM 587 C CA . ASP A 1 69 ? 16.499 -3.990 -11.067 1.00 87.44 69 ASP A CA 1
ATOM 588 C C . ASP A 1 69 ? 17.949 -4.070 -11.576 1.00 87.44 69 ASP A C 1
ATOM 590 O O . ASP A 1 69 ? 18.873 -3.745 -10.841 1.00 87.44 69 ASP A O 1
ATOM 594 N N . LYS A 1 70 ? 18.152 -4.450 -12.845 1.00 84.81 70 LYS A N 1
ATOM 595 C CA . LYS A 1 70 ? 19.468 -4.491 -13.510 1.00 84.81 70 LYS A CA 1
ATOM 596 C C . LYS A 1 70 ? 19.976 -3.123 -13.989 1.00 84.81 70 LYS A C 1
ATOM 598 O O . LYS A 1 70 ? 21.113 -3.030 -14.436 1.00 84.81 70 LYS A O 1
ATOM 603 N N . CYS A 1 71 ? 19.136 -2.090 -13.976 1.00 84.50 71 CYS A N 1
ATOM 604 C CA . CYS A 1 71 ? 19.496 -0.764 -14.464 1.00 84.50 71 CYS A CA 1
ATOM 605 C C . CYS A 1 71 ? 20.116 0.077 -13.339 1.00 84.50 71 CYS A C 1
ATOM 607 O O . CYS A 1 71 ? 19.398 0.532 -12.448 1.00 84.50 71 CYS A O 1
ATOM 609 N N . ASP A 1 72 ? 21.416 0.361 -13.438 1.00 81.88 72 ASP A N 1
ATOM 610 C CA . ASP A 1 72 ? 22.145 1.149 -12.429 1.00 81.88 72 ASP A CA 1
ATOM 611 C C . ASP A 1 72 ? 21.840 2.657 -12.520 1.00 81.88 72 ASP A C 1
ATOM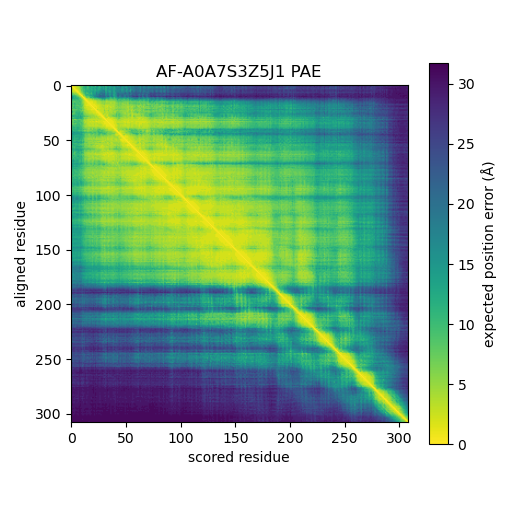 613 O O . ASP A 1 72 ? 21.795 3.369 -11.519 1.00 81.88 72 ASP A O 1
ATOM 617 N N . ASN A 1 73 ? 21.568 3.161 -13.728 1.00 87.00 73 ASN A N 1
ATOM 618 C CA . ASN A 1 73 ? 21.315 4.583 -13.961 1.00 87.00 73 ASN A CA 1
ATOM 619 C C . ASN A 1 73 ? 19.909 5.008 -13.500 1.00 87.00 73 ASN A C 1
ATOM 621 O O . ASN A 1 73 ? 18.908 4.637 -14.119 1.00 87.00 73 ASN A O 1
ATOM 625 N N . GLU A 1 74 ? 19.814 5.899 -12.510 1.00 85.44 74 GLU A N 1
ATOM 626 C CA . GLU A 1 74 ? 18.531 6.368 -11.953 1.00 85.44 74 GLU A CA 1
ATOM 627 C C . GLU A 1 74 ? 17.616 7.050 -12.985 1.00 85.44 74 GLU A C 1
ATOM 629 O O . GLU A 1 74 ? 16.419 6.762 -13.059 1.00 85.44 74 GLU A O 1
ATOM 634 N N . LYS A 1 75 ? 18.174 7.916 -13.844 1.00 85.31 75 LYS A N 1
ATOM 635 C CA . LYS A 1 75 ? 17.409 8.608 -14.901 1.00 85.31 75 LYS A CA 1
ATOM 636 C C . LYS A 1 75 ? 16.813 7.627 -15.913 1.00 85.31 75 LYS A C 1
ATOM 638 O O . LYS A 1 75 ? 15.715 7.840 -16.430 1.00 85.31 75 LYS A O 1
ATOM 643 N N . GLU A 1 76 ? 17.540 6.559 -16.231 1.00 85.69 76 GLU A N 1
ATOM 644 C CA . GLU A 1 76 ? 17.056 5.521 -17.141 1.00 85.69 76 GLU A CA 1
ATOM 645 C C . GLU A 1 76 ? 16.015 4.641 -16.457 1.00 85.69 76 GLU A C 1
ATOM 647 O O . GLU A 1 76 ? 14.974 4.360 -17.053 1.00 85.69 76 GLU A O 1
ATOM 652 N N . LYS A 1 77 ? 16.239 4.312 -15.182 1.00 88.69 77 LYS A N 1
ATOM 653 C CA . LYS A 1 77 ? 15.300 3.576 -14.340 1.00 88.69 77 LYS A CA 1
ATOM 654 C C . LYS A 1 77 ? 13.944 4.276 -14.270 1.00 88.69 77 LYS A C 1
ATOM 656 O O . LYS A 1 77 ? 12.921 3.643 -14.521 1.00 88.69 77 LYS A O 1
ATOM 661 N N . GLN A 1 78 ? 13.922 5.593 -14.048 1.00 86.69 78 GLN A N 1
ATOM 662 C CA . GLN A 1 78 ? 12.694 6.399 -14.080 1.00 86.69 78 GLN A CA 1
ATOM 663 C C . GLN A 1 78 ? 11.977 6.323 -15.438 1.00 86.69 78 GLN A C 1
ATOM 665 O O . GLN A 1 78 ? 10.764 6.114 -15.492 1.00 86.69 78 GLN A O 1
ATOM 670 N N . LYS A 1 79 ? 12.707 6.449 -16.557 1.00 88.06 79 LYS A N 1
ATOM 671 C CA . LYS A 1 79 ? 12.123 6.335 -17.908 1.00 88.06 79 LYS A CA 1
ATOM 672 C C . LYS A 1 79 ? 11.550 4.940 -18.165 1.00 88.06 79 LYS A C 1
ATOM 674 O O . LYS A 1 79 ? 10.493 4.824 -18.785 1.00 88.06 79 LYS A O 1
ATOM 679 N N . LEU A 1 80 ? 12.234 3.890 -17.712 1.00 89.12 80 LEU A N 1
ATOM 680 C CA . LEU A 1 80 ? 11.773 2.507 -17.836 1.00 89.12 80 LEU A CA 1
ATOM 681 C C . LEU A 1 80 ? 10.540 2.242 -16.978 1.00 89.12 80 LEU A C 1
ATOM 683 O O . LEU A 1 80 ? 9.598 1.635 -17.474 1.00 89.12 80 LEU A O 1
ATOM 687 N N . LEU A 1 81 ? 10.498 2.768 -15.753 1.00 90.12 81 LEU A N 1
ATOM 688 C CA . LEU A 1 81 ? 9.322 2.716 -14.884 1.00 90.12 81 LEU A CA 1
ATOM 689 C C . LEU A 1 81 ? 8.118 3.437 -15.510 1.00 90.12 81 LEU A C 1
ATOM 691 O O . LEU A 1 81 ? 7.014 2.907 -15.511 1.00 90.12 81 LEU A O 1
ATOM 695 N N . LEU A 1 82 ? 8.308 4.604 -16.129 1.00 89.06 82 LEU A N 1
ATOM 696 C CA . LEU A 1 82 ? 7.220 5.276 -16.850 1.00 89.06 82 LEU A CA 1
ATOM 697 C C . LEU A 1 82 ? 6.708 4.446 -18.033 1.00 89.06 82 LEU A C 1
ATOM 699 O O . LEU A 1 82 ? 5.501 4.379 -18.259 1.00 89.06 82 LEU A O 1
ATOM 703 N N . LYS A 1 83 ? 7.605 3.808 -18.795 1.00 89.69 83 LYS A N 1
ATOM 704 C CA . LYS A 1 83 ? 7.206 2.913 -19.892 1.00 89.69 83 LYS A CA 1
ATOM 705 C C . LYS A 1 83 ? 6.489 1.665 -19.371 1.00 89.69 83 LYS A C 1
ATOM 707 O O . LYS A 1 83 ? 5.494 1.265 -19.965 1.00 89.69 83 LYS A O 1
ATOM 712 N N . SER A 1 84 ? 6.943 1.092 -18.257 1.00 91.12 84 SER A N 1
ATOM 713 C CA . SER A 1 84 ? 6.303 -0.081 -17.658 1.00 91.12 84 SER A CA 1
ATOM 714 C C . SER A 1 84 ? 4.900 0.242 -17.157 1.00 91.12 84 SER A C 1
ATOM 716 O O . SER A 1 84 ? 3.981 -0.529 -17.404 1.00 91.12 84 SER A O 1
ATOM 718 N N . LEU A 1 85 ? 4.702 1.417 -16.554 1.00 90.81 85 LEU A N 1
ATOM 719 C CA . LEU A 1 85 ? 3.396 1.882 -16.086 1.00 90.81 85 LEU A CA 1
ATOM 720 C C . LEU A 1 85 ? 2.426 2.218 -17.225 1.00 90.81 85 LEU A C 1
ATOM 722 O O . LEU A 1 85 ? 1.225 2.012 -17.066 1.00 90.81 85 LEU A O 1
ATOM 726 N N . LYS A 1 86 ? 2.919 2.684 -18.383 1.00 89.81 86 LYS A N 1
ATOM 727 C CA . LYS A 1 86 ? 2.082 2.836 -19.589 1.00 89.81 86 LYS A CA 1
ATOM 728 C C . LYS A 1 86 ? 1.525 1.492 -20.061 1.00 89.81 86 LYS A C 1
ATOM 730 O O . LYS A 1 86 ? 0.374 1.432 -20.479 1.00 89.81 86 LYS A O 1
ATOM 735 N N . ASN A 1 87 ? 2.325 0.431 -19.968 1.00 88.75 87 ASN A N 1
ATOM 736 C CA . ASN A 1 87 ? 1.937 -0.897 -20.436 1.00 88.75 87 ASN A CA 1
ATOM 737 C C . ASN A 1 87 ? 1.157 -1.693 -19.372 1.00 88.75 87 ASN A C 1
ATOM 739 O O . ASN A 1 87 ? 0.270 -2.471 -19.711 1.00 88.75 87 ASN A O 1
ATOM 743 N N . ILE A 1 88 ? 1.477 -1.505 -18.087 1.00 89.75 88 ILE A N 1
ATOM 744 C CA . ILE A 1 88 ? 0.899 -2.233 -16.949 1.00 89.75 88 ILE A CA 1
ATOM 745 C C . ILE A 1 88 ? 0.468 -1.238 -15.855 1.00 89.75 88 ILE A C 1
ATOM 747 O O . ILE A 1 88 ? 1.085 -1.159 -14.788 1.00 89.75 88 ILE A O 1
ATOM 751 N N . PRO A 1 89 ? -0.624 -0.485 -16.070 1.00 88.38 89 PRO A N 1
ATOM 752 C CA . PRO A 1 89 ? -1.047 0.554 -15.135 1.00 88.38 89 PRO A CA 1
ATOM 753 C C . PRO A 1 89 ? -1.627 0.000 -13.827 1.00 88.38 89 PRO A C 1
ATOM 755 O O . PRO A 1 89 ? -1.600 0.689 -12.818 1.00 88.38 89 PRO A O 1
ATOM 758 N N . ARG A 1 90 ? -2.145 -1.234 -13.794 1.00 88.88 90 ARG A N 1
ATOM 759 C CA . ARG A 1 90 ? -2.828 -1.805 -12.609 1.00 88.88 90 ARG A CA 1
ATOM 760 C C . ARG A 1 90 ? -1.892 -2.440 -11.572 1.00 88.88 90 ARG A C 1
ATOM 762 O O . ARG A 1 90 ? -2.360 -3.006 -10.589 1.00 88.88 90 ARG A O 1
ATOM 769 N N . ASN A 1 91 ? -0.577 -2.413 -11.788 1.00 90.00 91 ASN A N 1
ATOM 770 C CA . ASN A 1 91 ? 0.364 -3.087 -10.898 1.00 90.00 91 ASN A CA 1
ATOM 771 C C . ASN A 1 91 ? 0.840 -2.160 -9.773 1.00 90.00 91 ASN A C 1
ATOM 773 O O . ASN A 1 91 ? 1.641 -1.251 -9.996 1.00 90.00 91 ASN A O 1
ATOM 777 N N . SER A 1 92 ? 0.397 -2.432 -8.546 1.00 89.56 92 SER A N 1
ATOM 778 C CA . SER A 1 92 ? 0.780 -1.661 -7.360 1.00 89.56 92 SER A CA 1
ATOM 779 C C . SER A 1 92 ? 2.278 -1.678 -7.060 1.00 89.56 92 SER A C 1
ATOM 781 O O . SER A 1 92 ? 2.829 -0.688 -6.583 1.00 89.56 92 SER A O 1
ATOM 783 N N . ILE A 1 93 ? 2.976 -2.778 -7.345 1.00 90.00 93 ILE A N 1
ATOM 784 C CA . ILE A 1 93 ? 4.404 -2.901 -7.044 1.00 90.00 93 ILE A CA 1
ATOM 785 C C . ILE A 1 93 ? 5.215 -1.965 -7.942 1.00 90.00 93 ILE A C 1
ATOM 787 O O . ILE A 1 93 ? 6.112 -1.286 -7.448 1.00 90.00 93 ILE A O 1
ATOM 791 N N . LEU A 1 94 ? 4.873 -1.877 -9.233 1.00 91.06 94 LEU A N 1
ATOM 792 C CA . LEU A 1 94 ? 5.520 -0.935 -10.153 1.00 91.06 94 LEU A CA 1
ATOM 793 C C . LEU A 1 94 ? 5.279 0.517 -9.737 1.00 91.06 94 LEU A C 1
ATOM 795 O O . LEU A 1 94 ? 6.217 1.309 -9.756 1.00 91.06 94 LEU A O 1
ATOM 799 N N . TRP A 1 95 ? 4.062 0.854 -9.303 1.00 92.62 95 TRP A N 1
ATOM 800 C CA . TRP A 1 95 ? 3.764 2.193 -8.793 1.00 92.62 95 TRP A CA 1
ATOM 801 C C . TRP A 1 95 ? 4.577 2.541 -7.548 1.00 92.62 95 TRP A C 1
ATOM 803 O O . TRP A 1 95 ? 5.127 3.636 -7.481 1.00 92.62 95 TRP A O 1
ATOM 813 N N . ARG A 1 96 ? 4.718 1.617 -6.591 1.00 90.25 96 ARG A N 1
ATOM 814 C CA . ARG A 1 96 ? 5.551 1.837 -5.395 1.00 90.25 96 ARG A CA 1
ATOM 815 C C . ARG A 1 96 ? 7.026 2.029 -5.751 1.00 90.25 96 ARG A C 1
ATOM 817 O O . ARG A 1 96 ? 7.652 2.958 -5.255 1.00 90.25 96 ARG A O 1
ATOM 824 N N . LEU A 1 97 ? 7.563 1.207 -6.655 1.00 89.69 97 LEU A N 1
ATOM 825 C CA . LEU A 1 97 ? 8.933 1.376 -7.153 1.00 89.69 97 LEU A CA 1
ATOM 826 C C . LEU A 1 97 ? 9.114 2.718 -7.869 1.00 89.69 97 LEU A C 1
ATOM 828 O O . LEU A 1 97 ? 10.124 3.386 -7.671 1.00 89.69 97 LEU A O 1
ATOM 832 N N . PHE A 1 98 ? 8.131 3.133 -8.669 1.00 90.56 98 PHE A N 1
ATOM 833 C CA . PHE A 1 98 ? 8.151 4.434 -9.327 1.00 90.56 98 PHE A CA 1
ATOM 834 C C . PHE A 1 98 ? 8.168 5.577 -8.316 1.00 90.56 98 PHE A C 1
ATOM 836 O O . PHE A 1 98 ? 9.032 6.441 -8.409 1.00 90.56 98 PHE A O 1
ATOM 843 N N . LEU A 1 99 ? 7.288 5.542 -7.315 1.00 90.69 99 LEU A N 1
ATOM 844 C CA . LEU A 1 99 ? 7.207 6.565 -6.273 1.00 90.69 99 LEU A CA 1
ATOM 845 C C . LEU A 1 99 ? 8.520 6.715 -5.495 1.00 90.69 99 LEU A C 1
ATOM 847 O O . LEU A 1 99 ? 8.958 7.841 -5.273 1.00 90.69 99 LEU A O 1
ATOM 851 N N . ASN A 1 100 ? 9.193 5.610 -5.169 1.00 89.69 100 ASN A N 1
ATOM 852 C CA . ASN A 1 100 ? 10.490 5.638 -4.483 1.00 89.69 100 ASN A CA 1
ATOM 853 C C . ASN A 1 100 ? 11.583 6.358 -5.286 1.00 89.69 100 ASN A C 1
ATOM 855 O O . ASN A 1 100 ? 12.493 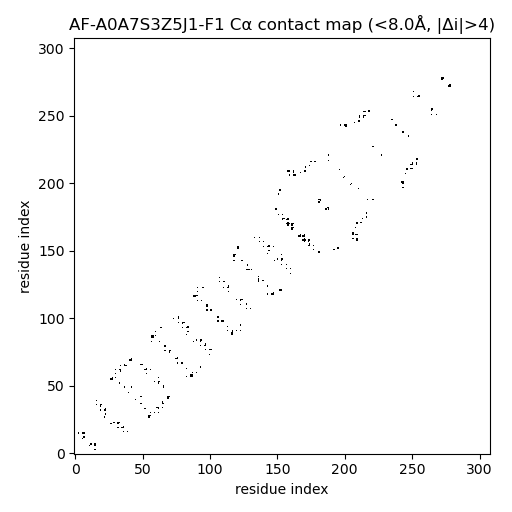6.936 -4.704 1.00 89.69 100 ASN A O 1
ATOM 859 N N . HIS A 1 101 ? 11.492 6.324 -6.616 1.00 86.12 101 HIS A N 1
ATOM 860 C CA . HIS A 1 101 ? 12.439 6.977 -7.515 1.00 86.12 101 HIS A CA 1
ATOM 861 C C . HIS A 1 101 ? 11.921 8.313 -8.061 1.00 86.12 101 HIS A C 1
ATOM 863 O O . HIS A 1 101 ? 12.553 8.868 -8.953 1.00 86.12 101 HIS A O 1
ATOM 869 N N . THR A 1 102 ? 10.784 8.838 -7.597 1.00 86.56 102 THR A N 1
ATOM 870 C CA . THR A 1 102 ? 10.234 10.106 -8.109 1.00 86.56 102 THR A CA 1
ATOM 871 C C . THR A 1 102 ? 10.729 11.325 -7.341 1.00 86.56 102 THR A C 1
ATOM 873 O O . THR A 1 102 ? 10.907 11.291 -6.128 1.00 86.56 102 THR A O 1
ATOM 876 N N . ASN A 1 103 ? 10.893 12.440 -8.058 1.00 86.56 103 ASN A N 1
ATOM 877 C CA . ASN A 1 103 ? 11.217 13.732 -7.455 1.00 86.56 103 ASN A CA 1
ATOM 878 C C . ASN A 1 103 ? 10.070 14.221 -6.559 1.00 86.56 103 ASN A C 1
ATOM 880 O O . ASN A 1 103 ? 8.897 14.078 -6.909 1.00 86.56 103 ASN A O 1
ATOM 884 N N . ILE A 1 104 ? 10.419 14.914 -5.474 1.00 84.50 104 ILE A N 1
ATOM 885 C CA . ILE A 1 104 ? 9.489 15.427 -4.450 1.00 84.50 104 ILE A CA 1
ATOM 886 C C . ILE A 1 104 ? 8.351 16.266 -5.063 1.00 84.50 104 ILE A C 1
ATOM 888 O O . ILE A 1 104 ? 7.198 16.133 -4.666 1.00 84.50 104 ILE A O 1
ATOM 892 N N . GLN A 1 105 ? 8.650 17.079 -6.082 1.00 85.62 105 GLN A N 1
ATOM 893 C CA . GLN A 1 105 ? 7.660 17.929 -6.759 1.00 85.62 105 GLN A CA 1
ATOM 894 C C . GLN A 1 105 ? 6.594 17.129 -7.529 1.00 85.62 105 GLN A C 1
ATOM 896 O O . GLN A 1 105 ? 5.422 17.497 -7.537 1.00 85.62 105 GLN A O 1
ATOM 901 N N . LEU A 1 106 ? 6.986 16.027 -8.180 1.00 86.50 106 LEU A N 1
ATOM 902 C CA . LEU A 1 106 ? 6.079 15.193 -8.981 1.00 86.50 106 LEU A CA 1
ATOM 903 C C . LEU A 1 106 ? 5.424 14.078 -8.160 1.00 86.50 106 LEU A C 1
ATOM 905 O O . LEU A 1 106 ? 4.406 13.531 -8.588 1.00 86.50 106 LEU A O 1
ATOM 909 N N . TYR A 1 107 ? 5.973 13.766 -6.985 1.00 89.31 107 TYR A N 1
ATOM 910 C CA . TYR A 1 107 ? 5.488 12.737 -6.071 1.00 89.31 107 TYR A CA 1
ATOM 911 C C . TYR A 1 107 ? 3.970 12.796 -5.801 1.00 89.31 107 TYR A C 1
ATOM 913 O O . TYR A 1 107 ? 3.299 11.789 -6.036 1.00 89.31 107 TYR A O 1
ATOM 921 N N . PRO A 1 108 ? 3.361 13.936 -5.401 1.00 86.44 108 PRO A N 1
ATOM 922 C CA . PRO A 1 108 ? 1.924 13.973 -5.115 1.00 86.44 108 PRO A CA 1
ATOM 923 C C . PRO A 1 108 ? 1.072 13.701 -6.363 1.00 86.44 108 PRO A C 1
ATOM 925 O O . PRO A 1 108 ? 0.058 13.009 -6.289 1.00 86.44 108 PRO A O 1
ATOM 928 N N . ILE A 1 109 ? 1.497 14.198 -7.528 1.00 89.31 109 ILE A N 1
ATOM 929 C CA . ILE A 1 109 ? 0.795 13.994 -8.802 1.00 89.31 109 ILE A CA 1
ATOM 930 C C . ILE A 1 109 ? 0.875 12.519 -9.216 1.00 89.31 109 ILE A C 1
ATOM 932 O O . ILE A 1 109 ? -0.126 11.930 -9.630 1.00 89.31 109 ILE A O 1
ATOM 936 N N . ALA A 1 110 ? 2.057 11.913 -9.087 1.00 90.44 110 ALA A N 1
ATOM 937 C CA . ALA A 1 110 ? 2.273 10.496 -9.352 1.00 90.44 110 ALA A CA 1
ATOM 938 C C . ALA A 1 110 ? 1.425 9.614 -8.428 1.00 90.44 110 ALA A C 1
ATOM 940 O O . ALA A 1 110 ? 0.818 8.652 -8.892 1.00 90.44 110 ALA A O 1
ATOM 941 N N . LEU A 1 111 ? 1.322 9.976 -7.150 1.00 91.06 111 LEU A N 1
ATOM 942 C CA . LEU A 1 111 ? 0.568 9.226 -6.152 1.00 91.06 111 LEU A CA 1
ATOM 943 C C . LEU A 1 111 ? -0.947 9.276 -6.398 1.00 91.06 111 LEU A C 1
ATOM 945 O O . LEU A 1 111 ? -1.617 8.246 -6.327 1.00 91.06 111 LEU A O 1
ATOM 949 N N . HIS A 1 112 ? -1.487 10.438 -6.783 1.00 90.44 112 HIS A N 1
ATOM 950 C CA . HIS A 1 112 ? -2.886 10.548 -7.209 1.00 90.44 112 HIS A CA 1
ATOM 951 C C . HIS A 1 112 ? -3.186 9.682 -8.442 1.00 90.44 112 HIS A C 1
ATOM 953 O O . HIS A 1 112 ? -4.208 8.993 -8.474 1.00 90.44 112 HIS A O 1
ATOM 959 N N . LYS A 1 113 ? -2.286 9.665 -9.436 1.00 90.69 113 LYS A N 1
ATOM 960 C CA . LYS A 1 113 ? -2.419 8.786 -10.611 1.00 90.69 113 LYS A CA 1
ATOM 961 C C . LYS A 1 113 ? -2.355 7.308 -10.224 1.00 90.69 113 LYS A C 1
ATOM 963 O O . LYS A 1 113 ? -3.186 6.532 -10.686 1.00 90.69 113 LYS A O 1
ATOM 968 N N . ALA A 1 114 ? -1.427 6.939 -9.341 1.00 91.81 114 ALA A N 1
ATOM 969 C CA . ALA A 1 114 ? -1.268 5.571 -8.859 1.00 91.81 114 ALA A CA 1
ATOM 970 C C . ALA A 1 114 ? -2.556 5.038 -8.221 1.00 91.81 114 ALA A C 1
ATOM 972 O O . ALA A 1 114 ? -2.979 3.928 -8.526 1.00 91.81 114 ALA A O 1
ATOM 973 N N . ILE A 1 115 ? -3.220 5.847 -7.393 1.00 90.88 115 ILE A N 1
ATOM 974 C CA . ILE A 1 115 ? -4.492 5.479 -6.757 1.00 90.88 115 ILE A CA 1
ATOM 975 C C . ILE A 1 115 ? -5.631 5.363 -7.776 1.00 90.88 115 ILE A C 1
ATOM 977 O O . ILE A 1 115 ? -6.454 4.457 -7.664 1.00 90.88 115 ILE A O 1
ATOM 981 N N . GLY A 1 116 ? -5.664 6.231 -8.791 1.00 88.88 116 GLY A N 1
ATOM 982 C CA . GLY A 1 116 ? -6.631 6.122 -9.886 1.00 88.88 116 GLY A CA 1
ATOM 983 C C . GLY A 1 116 ? -6.492 4.812 -10.671 1.00 88.88 116 GLY A C 1
ATOM 984 O O . GLY A 1 116 ? -7.492 4.207 -11.047 1.00 88.88 116 GLY A O 1
ATOM 985 N N . CYS A 1 117 ? -5.260 4.341 -10.882 1.00 89.88 117 CYS A N 1
ATOM 986 C CA . CYS A 1 117 ? -5.001 3.079 -11.578 1.00 89.88 117 CYS A CA 1
ATOM 987 C C . CYS A 1 117 ? -5.142 1.841 -10.676 1.00 89.88 117 CYS A C 1
ATOM 989 O O . CYS A 1 117 ? -5.566 0.783 -11.146 1.00 89.88 117 CYS A O 1
ATOM 991 N N . CYS A 1 118 ? -4.792 1.971 -9.395 1.00 89.88 118 CYS A N 1
ATOM 992 C CA . CYS A 1 118 ? -4.766 0.904 -8.398 1.00 89.88 118 CYS A CA 1
ATOM 993 C C . CYS A 1 118 ? -5.625 1.274 -7.177 1.00 89.88 118 CYS A C 1
ATOM 995 O O . CYS A 1 118 ? -5.095 1.420 -6.072 1.00 89.88 118 CYS A O 1
ATOM 997 N N . PRO A 1 119 ? -6.958 1.381 -7.331 1.00 87.88 119 PRO A N 1
ATOM 998 C CA . PRO A 1 119 ? -7.832 1.773 -6.232 1.00 87.88 119 PRO A CA 1
ATOM 999 C C . PRO A 1 119 ? -7.781 0.771 -5.082 1.00 87.88 119 PRO A C 1
ATOM 1001 O O . PRO A 1 119 ? -7.930 1.158 -3.932 1.00 87.88 119 PRO A O 1
ATOM 1004 N N . GLY A 1 120 ? -7.543 -0.508 -5.370 1.00 86.25 120 GLY A N 1
ATOM 1005 C CA . GLY A 1 120 ? -7.535 -1.577 -4.381 1.00 86.25 120 GLY A CA 1
ATOM 1006 C C . GLY A 1 120 ? -6.279 -1.667 -3.515 1.00 86.25 120 GLY A C 1
ATOM 1007 O O . GLY A 1 120 ? -6.269 -2.509 -2.628 1.00 86.25 120 GLY A O 1
ATOM 1008 N N . ASP A 1 121 ? -5.223 -0.875 -3.714 1.00 88.56 121 ASP A N 1
ATOM 1009 C CA . ASP A 1 121 ? -4.008 -1.003 -2.893 1.00 88.56 121 ASP A CA 1
ATOM 1010 C C . ASP A 1 121 ? -4.024 -0.058 -1.688 1.00 88.56 121 ASP A C 1
ATOM 1012 O O . ASP A 1 121 ? -4.051 1.160 -1.837 1.00 88.56 121 ASP A O 1
ATOM 1016 N N . LEU A 1 122 ? -3.993 -0.626 -0.483 1.00 86.88 122 LEU A N 1
ATOM 1017 C CA . LEU A 1 122 ? -4.098 0.123 0.768 1.00 86.88 122 LEU A CA 1
ATOM 1018 C C . LEU A 1 122 ? -2.846 0.960 1.061 1.00 86.88 122 LEU A C 1
ATOM 1020 O O . LEU A 1 122 ? -2.952 2.068 1.585 1.00 86.88 122 LEU A O 1
ATOM 1024 N N . GLU A 1 123 ? -1.666 0.449 0.717 1.00 88.19 123 GLU A N 1
ATOM 1025 C CA . GLU A 1 123 ? -0.406 1.125 1.034 1.00 88.19 123 GLU A CA 1
ATOM 1026 C C . GLU A 1 123 ? -0.277 2.451 0.272 1.00 88.19 123 GLU A C 1
ATOM 1028 O O . GLU A 1 123 ? 0.161 3.452 0.835 1.00 88.19 123 GLU A O 1
ATOM 1033 N N . LEU A 1 124 ? -0.767 2.509 -0.972 1.00 90.69 124 LEU A N 1
ATOM 1034 C CA . LEU A 1 124 ? -0.834 3.759 -1.735 1.00 90.69 124 LEU A CA 1
ATOM 1035 C C . LEU A 1 124 ? -1.766 4.785 -1.076 1.00 90.69 124 LEU A C 1
ATOM 1037 O O . LEU A 1 124 ? -1.414 5.962 -0.988 1.00 90.69 124 LEU A O 1
ATOM 1041 N N . TRP A 1 125 ? -2.925 4.354 -0.563 1.00 90.94 125 TRP A N 1
ATOM 1042 C CA . TRP A 1 125 ? -3.823 5.242 0.184 1.00 90.94 125 TRP A CA 1
ATOM 1043 C C . TRP A 1 125 ? -3.168 5.773 1.460 1.00 90.94 125 TRP A C 1
ATOM 1045 O O . TRP A 1 125 ? -3.260 6.972 1.718 1.00 90.94 125 TRP A O 1
ATOM 1055 N N . LYS A 1 126 ? -2.485 4.916 2.233 1.00 88.19 126 LYS A N 1
ATOM 1056 C CA . LYS A 1 126 ? -1.732 5.319 3.434 1.00 88.19 126 LYS A CA 1
ATOM 1057 C C . LYS A 1 126 ? -0.708 6.405 3.113 1.00 88.19 126 LYS A C 1
ATOM 1059 O O . LYS A 1 126 ? -0.735 7.449 3.759 1.00 88.19 126 LYS A O 1
ATOM 1064 N N . LEU A 1 127 ? 0.115 6.192 2.083 1.00 89.00 127 LEU A N 1
ATOM 1065 C CA . LEU A 1 127 ? 1.111 7.166 1.623 1.00 89.00 127 LEU A CA 1
ATOM 1066 C C . LEU A 1 127 ? 0.468 8.499 1.217 1.00 89.00 127 LEU A C 1
ATOM 1068 O O . LEU A 1 127 ? 0.978 9.574 1.543 1.00 89.00 127 LEU A O 1
ATOM 1072 N N . LEU A 1 128 ? -0.675 8.458 0.524 1.00 89.62 128 LEU A N 1
ATOM 1073 C CA . LEU A 1 128 ? -1.351 9.687 0.103 1.00 89.62 128 LEU A CA 1
ATOM 1074 C C . LEU A 1 128 ? -1.889 10.461 1.305 1.00 89.62 128 LEU A C 1
ATOM 1076 O O . LEU A 1 128 ? -1.742 11.674 1.373 1.00 89.62 128 LEU A O 1
ATOM 1080 N N . ILE A 1 129 ? -2.473 9.766 2.271 1.00 88.12 129 ILE A N 1
ATOM 1081 C CA . ILE A 1 129 ? -3.032 10.387 3.471 1.00 88.12 129 ILE A CA 1
ATOM 1082 C C . ILE A 1 129 ? -1.930 10.994 4.345 1.00 88.12 129 ILE A C 1
ATOM 1084 O O . ILE A 1 129 ? -2.115 12.088 4.872 1.00 88.12 129 ILE A O 1
ATOM 1088 N N . SER A 1 130 ? -0.779 10.328 4.474 1.00 86.06 130 SER A N 1
ATOM 1089 C CA . SER A 1 130 ? 0.338 10.832 5.283 1.00 86.06 130 SER A CA 1
ATOM 1090 C C . SER A 1 130 ? 1.021 12.062 4.689 1.00 86.06 130 SER A C 1
ATOM 1092 O O . SER A 1 130 ? 1.668 12.807 5.414 1.00 86.06 130 SER A O 1
ATOM 1094 N N . THR A 1 131 ? 0.902 12.281 3.378 1.00 87.06 131 THR A N 1
ATOM 1095 C CA . THR A 1 131 ? 1.536 13.424 2.693 1.00 87.06 131 THR A CA 1
ATOM 1096 C C . THR A 1 131 ? 0.668 14.683 2.659 1.00 87.06 131 THR A C 1
ATOM 1098 O O . THR A 1 131 ? 1.144 15.737 2.243 1.00 87.06 131 THR A O 1
ATOM 1101 N N . LYS A 1 132 ? -0.605 14.588 3.052 1.00 87.31 132 LYS A N 1
ATOM 1102 C CA . LYS A 1 132 ? -1.619 15.630 2.854 1.00 87.31 132 LYS A CA 1
ATOM 1103 C C . LYS A 1 132 ? -2.105 16.215 4.181 1.00 87.31 132 LYS A C 1
ATOM 1105 O O . LYS A 1 132 ? -2.027 15.585 5.233 1.00 87.31 132 LYS A O 1
ATOM 1110 N N . ASN A 1 133 ? -2.651 17.429 4.118 1.00 90.62 133 ASN A N 1
ATOM 1111 C CA . ASN A 1 133 ? -3.221 18.110 5.283 1.00 90.62 133 ASN A CA 1
ATOM 1112 C C . ASN A 1 133 ? -4.543 17.464 5.718 1.00 90.62 133 ASN A C 1
ATOM 1114 O O . ASN A 1 133 ? -5.239 16.862 4.905 1.00 90.62 133 ASN A O 1
ATOM 1118 N N . TYR A 1 134 ? -4.960 17.690 6.968 1.00 89.19 134 TYR A N 1
ATOM 1119 C CA . TYR A 1 134 ? -6.210 17.164 7.539 1.00 89.19 134 TYR A CA 1
ATOM 1120 C C . TYR A 1 134 ? -7.424 17.225 6.596 1.00 89.19 134 TYR A C 1
ATOM 1122 O O . TYR A 1 134 ? -8.069 16.207 6.343 1.00 89.19 134 TYR A O 1
ATOM 1130 N N . PHE A 1 135 ? -7.734 18.408 6.051 1.00 89.81 135 PHE A N 1
ATOM 1131 C CA . PHE A 1 135 ? -8.913 18.609 5.202 1.00 89.81 135 PHE A CA 1
ATOM 1132 C C . PHE A 1 135 ? -8.858 17.790 3.909 1.00 89.81 135 PHE A C 1
ATOM 1134 O O . PHE A 1 135 ? -9.871 17.234 3.477 1.00 89.81 135 PHE A O 1
ATOM 1141 N N . GLU A 1 136 ? -7.682 17.700 3.294 1.00 89.75 136 GLU A N 1
ATOM 1142 C CA . GLU A 1 136 ? -7.466 16.917 2.079 1.00 89.75 136 GLU A CA 1
ATOM 1143 C C . GLU A 1 136 ? -7.497 15.423 2.393 1.00 89.75 136 GLU A C 1
ATOM 1145 O O . GLU A 1 136 ? -8.223 14.673 1.742 1.00 89.75 136 GLU A O 1
ATOM 1150 N N . SER A 1 137 ? -6.804 15.003 3.449 1.00 89.31 137 SER A N 1
ATOM 1151 C CA . SER A 1 137 ? -6.778 13.626 3.935 1.00 89.31 137 SER A CA 1
ATOM 1152 C C . SER A 1 137 ? -8.176 13.117 4.276 1.00 89.31 137 SER A C 1
ATOM 1154 O O . SER A 1 137 ? -8.540 12.008 3.889 1.00 89.31 137 SER A O 1
ATOM 1156 N N . LYS A 1 138 ? -9.025 13.951 4.886 1.00 90.44 138 LYS A N 1
ATOM 1157 C CA . LYS A 1 138 ? -10.439 13.641 5.135 1.00 90.44 138 LYS A CA 1
ATOM 1158 C C . LYS A 1 138 ? -11.228 13.437 3.841 1.00 90.44 138 LYS A C 1
ATOM 1160 O O . LYS A 1 138 ? -12.002 12.482 3.739 1.00 90.44 138 LYS A O 1
ATOM 1165 N N . LYS A 1 139 ? -11.032 14.291 2.828 1.00 91.56 139 LYS A N 1
ATOM 1166 C CA . LYS A 1 139 ? -11.660 14.122 1.501 1.00 91.56 139 LYS A CA 1
ATOM 1167 C C . LYS A 1 139 ? -11.200 12.823 0.834 1.00 91.56 139 LYS A C 1
ATOM 1169 O O . LYS A 1 139 ? -12.037 12.051 0.371 1.00 91.56 139 LYS A O 1
ATOM 1174 N N . ILE A 1 140 ? -9.897 12.553 0.849 1.00 90.81 140 ILE A N 1
ATOM 1175 C CA . ILE A 1 140 ? -9.276 11.349 0.283 1.00 90.81 140 ILE A CA 1
ATOM 1176 C C . ILE A 1 140 ? -9.812 10.091 0.972 1.00 90.81 140 ILE A C 1
ATOM 1178 O O . ILE A 1 140 ? -10.249 9.170 0.292 1.00 90.81 140 ILE A O 1
ATOM 1182 N N . LEU A 1 141 ? -9.880 10.069 2.305 1.00 90.56 141 LEU A N 1
ATOM 1183 C CA . LEU A 1 141 ? -10.453 8.967 3.083 1.00 90.56 141 LEU A CA 1
ATOM 1184 C C . LEU A 1 141 ? -11.941 8.749 2.790 1.00 90.56 141 LEU A C 1
ATOM 1186 O O . LEU A 1 141 ? -12.407 7.612 2.736 1.00 90.56 141 LEU A O 1
ATOM 1190 N N . ASN A 1 142 ? -12.713 9.816 2.576 1.00 91.19 142 ASN A N 1
ATOM 1191 C CA . ASN A 1 142 ? -14.115 9.693 2.171 1.00 91.19 142 ASN A CA 1
ATOM 1192 C C . ASN A 1 142 ? -14.253 9.032 0.795 1.00 91.19 142 ASN A C 1
ATOM 1194 O O . ASN A 1 142 ? -15.145 8.204 0.614 1.00 91.19 142 ASN A O 1
ATOM 1198 N N . ILE A 1 143 ? -13.371 9.363 -0.151 1.00 90.31 143 ILE A N 1
ATOM 1199 C CA . ILE A 1 143 ? -13.318 8.720 -1.470 1.00 90.31 143 ILE A CA 1
ATOM 1200 C C . ILE A 1 143 ? -12.875 7.260 -1.322 1.00 90.31 143 ILE A C 1
ATOM 1202 O O . ILE A 1 143 ? -13.556 6.367 -1.815 1.00 90.31 143 ILE A O 1
ATOM 1206 N N . ALA A 1 144 ? -11.802 7.000 -0.573 1.00 89.94 144 ALA A N 1
ATOM 1207 C CA . ALA A 1 144 ? -11.259 5.664 -0.344 1.00 89.94 144 ALA A CA 1
ATOM 1208 C C . ALA A 1 144 ? -12.308 4.705 0.237 1.00 89.94 144 ALA A C 1
ATOM 1210 O O . ALA A 1 144 ? -12.413 3.564 -0.204 1.00 89.94 144 ALA A O 1
ATOM 1211 N N . ARG A 1 145 ? -13.142 5.179 1.173 1.00 90.31 145 ARG A N 1
ATOM 1212 C CA . ARG A 1 145 ? -14.246 4.391 1.747 1.00 90.31 145 ARG A CA 1
ATOM 1213 C C . ARG A 1 145 ? -15.365 4.098 0.755 1.00 90.31 145 ARG A C 1
ATOM 1215 O O . ARG A 1 145 ? -15.990 3.051 0.864 1.00 90.31 145 ARG A O 1
ATOM 1222 N N . LYS A 1 146 ? -15.639 5.004 -0.189 1.00 88.25 146 LYS A N 1
ATOM 1223 C CA . LYS A 1 146 ? -16.618 4.758 -1.260 1.00 88.25 146 LYS A CA 1
ATOM 1224 C C . LYS A 1 146 ? -16.098 3.733 -2.265 1.00 88.25 146 LYS A C 1
ATOM 1226 O O . LYS A 1 146 ? -16.864 2.896 -2.720 1.00 88.25 146 LYS A O 1
ATOM 1231 N N . VAL A 1 147 ? -14.808 3.806 -2.586 1.00 87.94 147 VAL A N 1
ATOM 1232 C CA . VAL A 1 147 ? -14.148 2.920 -3.552 1.00 87.94 147 VAL A CA 1
ATOM 1233 C C . VAL A 1 147 ? -13.933 1.520 -2.970 1.00 87.94 147 VAL A C 1
ATOM 1235 O O . VAL A 1 147 ? -14.220 0.532 -3.633 1.00 87.94 147 VAL A O 1
ATOM 1238 N N . ASN A 1 148 ? -13.485 1.430 -1.715 1.00 84.75 148 ASN A N 1
ATOM 1239 C CA . ASN A 1 148 ? -13.169 0.174 -1.035 1.00 84.75 148 ASN A CA 1
ATOM 1240 C C . ASN A 1 148 ? -13.912 0.062 0.307 1.00 84.75 148 ASN A C 1
ATOM 1242 O O . ASN A 1 148 ? -13.285 0.102 1.372 1.00 84.75 148 ASN A O 1
ATOM 1246 N N . PRO A 1 149 ? -15.242 -0.090 0.301 1.00 81.25 149 PRO A N 1
ATOM 1247 C CA . PRO A 1 149 ? -16.010 -0.114 1.541 1.00 81.25 149 PRO A CA 1
ATOM 1248 C C . PRO A 1 149 ? -15.742 -1.372 2.384 1.00 81.25 149 PRO A C 1
ATOM 1250 O O . PRO A 1 149 ? -15.932 -1.346 3.597 1.00 81.25 149 PRO A O 1
ATOM 1253 N N . GLU A 1 150 ? -15.252 -2.447 1.759 1.00 78.00 150 GLU A N 1
ATOM 1254 C CA . GLU A 1 150 ? -14.936 -3.743 2.382 1.00 78.00 150 GLU A CA 1
ATOM 1255 C C . GLU A 1 150 ? -13.605 -3.768 3.134 1.00 78.00 150 GLU A C 1
ATOM 1257 O O . GLU A 1 150 ? -13.315 -4.737 3.842 1.00 78.00 150 GLU A O 1
ATOM 1262 N N . LYS A 1 151 ? -12.793 -2.714 3.021 1.00 80.88 151 LYS A N 1
ATOM 1263 C CA . LYS A 1 151 ? -11.497 -2.632 3.695 1.00 80.88 151 LYS A CA 1
ATOM 1264 C C . LYS A 1 151 ? -11.607 -1.917 5.033 1.00 80.88 151 LYS A C 1
ATOM 1266 O O . LYS A 1 151 ? -11.703 -0.691 5.085 1.00 80.88 151 LYS A O 1
ATOM 1271 N N . ILE A 1 152 ? -11.507 -2.694 6.112 1.00 78.69 152 ILE A N 1
ATOM 1272 C CA . ILE A 1 152 ? -11.619 -2.232 7.505 1.00 78.69 152 ILE A CA 1
ATOM 1273 C C . ILE A 1 152 ? -10.587 -1.142 7.777 1.00 78.69 152 ILE A C 1
ATOM 1275 O O . ILE A 1 152 ? -10.874 -0.135 8.419 1.00 78.69 152 ILE A O 1
ATOM 1279 N N . GLU A 1 153 ? -9.376 -1.363 7.281 1.00 79.56 153 GLU A N 1
ATOM 1280 C CA . GLU A 1 153 ? -8.202 -0.536 7.532 1.00 79.56 153 GLU A CA 1
ATOM 1281 C C . GLU A 1 153 ? -8.466 0.930 7.176 1.00 79.56 153 GLU A C 1
ATOM 1283 O O . GLU A 1 153 ? -8.115 1.816 7.944 1.00 79.56 153 GLU A O 1
ATOM 1288 N N . ILE A 1 154 ? -9.186 1.197 6.080 1.00 85.25 154 ILE A N 1
ATOM 1289 C CA . ILE A 1 154 ? -9.522 2.561 5.643 1.00 85.25 154 ILE A CA 1
ATOM 1290 C C . ILE A 1 154 ? -10.490 3.230 6.629 1.00 85.25 154 ILE A C 1
ATOM 1292 O O . ILE A 1 154 ? -10.368 4.422 6.918 1.00 85.25 154 ILE A O 1
ATOM 1296 N N . TRP A 1 155 ? -11.443 2.475 7.182 1.00 85.19 155 TRP A N 1
ATOM 1297 C CA . TRP A 1 155 ? -12.355 2.979 8.209 1.00 85.19 155 TRP A CA 1
ATOM 1298 C C . TRP A 1 155 ? -11.629 3.302 9.510 1.00 85.19 155 TRP A C 1
ATOM 1300 O O . TRP A 1 155 ? -11.899 4.345 10.107 1.00 85.19 155 TRP A O 1
ATOM 1310 N N . ILE A 1 156 ? -10.708 2.432 9.935 1.00 80.62 156 ILE A N 1
ATOM 1311 C CA . ILE A 1 156 ? -9.911 2.666 11.141 1.00 80.62 156 ILE A CA 1
ATOM 1312 C C . ILE A 1 156 ? -8.989 3.866 10.927 1.00 80.62 156 ILE A C 1
ATOM 1314 O O . ILE A 1 156 ? -8.974 4.757 11.766 1.00 80.62 156 ILE A O 1
ATOM 1318 N N . MET A 1 157 ? -8.312 3.965 9.781 1.00 83.06 157 MET A N 1
ATOM 1319 C CA . MET A 1 157 ? -7.478 5.120 9.439 1.00 83.06 157 MET A CA 1
ATOM 1320 C C . MET A 1 157 ? -8.268 6.432 9.462 1.00 83.06 157 MET A C 1
ATOM 1322 O O . MET A 1 157 ? -7.780 7.429 9.989 1.00 83.06 157 MET A O 1
ATOM 1326 N N . ALA A 1 158 ? -9.500 6.436 8.940 1.00 86.38 158 ALA A N 1
ATOM 1327 C CA . ALA A 1 158 ? -10.365 7.611 9.001 1.00 86.38 158 ALA A CA 1
ATOM 1328 C C . ALA A 1 158 ? -10.726 7.994 10.437 1.00 86.38 158 ALA A C 1
ATOM 1330 O O . ALA A 1 158 ? -10.726 9.174 10.776 1.00 86.38 158 ALA A O 1
ATOM 1331 N N . ALA A 1 159 ? -11.022 7.006 11.279 1.00 84.50 159 ALA A N 1
ATOM 1332 C CA . ALA A 1 159 ? -11.294 7.254 12.682 1.00 84.50 159 ALA A CA 1
ATOM 1333 C C . ALA A 1 159 ? -10.044 7.800 13.392 1.00 84.50 159 ALA A C 1
ATOM 1335 O O . ALA A 1 159 ? -10.143 8.830 14.051 1.00 84.50 159 ALA A O 1
ATOM 1336 N N . CYS A 1 160 ? -8.882 7.163 13.211 1.00 81.50 160 CYS A N 1
ATOM 1337 C CA . CYS A 1 160 ? -7.599 7.578 13.785 1.00 81.50 160 CYS A CA 1
ATOM 1338 C C . CYS A 1 160 ? -7.254 9.020 13.418 1.00 81.50 160 CYS A C 1
ATOM 1340 O O . CYS A 1 160 ? -6.858 9.791 14.287 1.00 81.50 160 CYS A O 1
ATOM 1342 N N . LEU A 1 161 ? -7.475 9.404 12.159 1.00 85.69 161 LEU A N 1
ATOM 1343 C CA . LEU A 1 161 ? -7.296 10.781 11.715 1.00 85.69 161 LEU A CA 1
ATOM 1344 C C . LEU A 1 161 ? -8.254 11.749 12.428 1.00 85.69 161 LEU A C 1
ATOM 1346 O O . LEU A 1 161 ? -7.848 12.840 12.789 1.00 85.69 161 LEU A O 1
ATOM 1350 N N . GLU A 1 162 ? -9.511 11.399 12.690 1.00 87.31 162 GLU A N 1
ATOM 1351 C CA . GLU A 1 162 ? -10.383 12.288 13.477 1.00 87.31 162 GLU A CA 1
ATOM 1352 C C . GLU A 1 162 ? -9.923 12.392 14.949 1.00 87.31 162 GLU A C 1
ATOM 1354 O O . GLU A 1 162 ? -9.971 13.483 15.514 1.00 87.31 162 GLU A O 1
ATOM 1359 N N . GLU A 1 163 ? -9.420 11.309 15.561 1.00 83.62 163 GLU A N 1
ATOM 1360 C CA . GLU A 1 163 ? -8.882 11.337 16.938 1.00 83.62 163 GLU A CA 1
ATOM 1361 C C . GLU A 1 163 ? -7.598 12.171 17.047 1.00 83.62 163 GLU A C 1
ATOM 1363 O O . GLU A 1 163 ? -7.468 12.927 18.009 1.00 83.62 163 GLU A O 1
ATOM 1368 N N . THR A 1 164 ? -6.679 12.125 16.067 1.00 83.44 164 THR A N 1
ATOM 1369 C CA . THR A 1 164 ? -5.454 12.954 16.121 1.00 83.44 164 THR A CA 1
ATOM 1370 C C . THR A 1 164 ? -5.756 14.447 16.204 1.00 83.44 164 THR A C 1
ATOM 1372 O O . THR A 1 164 ? -4.996 15.188 16.818 1.00 83.44 164 THR A O 1
ATOM 1375 N N . TYR A 1 165 ? -6.855 14.891 15.588 1.00 84.94 165 TYR A N 1
ATOM 1376 C CA . TYR A 1 165 ? -7.275 16.295 15.577 1.00 84.94 165 TYR A CA 1
ATOM 1377 C C . TYR A 1 165 ? -8.330 16.620 16.651 1.00 84.94 165 TYR A C 1
ATOM 1379 O O . TYR A 1 165 ? -8.864 17.726 16.663 1.00 84.94 165 TYR A O 1
ATOM 1387 N N . GLY A 1 166 ? -8.632 15.685 17.562 1.00 82.75 166 GLY A N 1
ATOM 1388 C CA . GLY A 1 166 ? -9.538 15.904 18.697 1.00 82.75 166 GLY A CA 1
ATOM 1389 C C . GLY A 1 166 ? -11.034 15.755 18.393 1.00 82.75 166 GLY A C 1
ATOM 1390 O O . GLY A 1 166 ? -11.870 16.073 19.239 1.00 82.75 166 GLY A O 1
ATOM 1391 N N . PHE A 1 167 ? -11.411 15.240 17.220 1.00 84.38 167 PHE A N 1
ATOM 1392 C CA . PHE A 1 167 ? -12.807 15.015 16.827 1.00 84.38 167 PHE A CA 1
ATOM 1393 C C . PHE A 1 167 ? -13.323 13.630 17.264 1.00 84.38 167 PHE A C 1
ATOM 1395 O O . PHE A 1 167 ? -13.798 12.826 16.455 1.00 84.38 167 PHE A O 1
ATOM 1402 N N . ASP A 1 168 ? -13.294 13.363 18.571 1.00 80.62 168 ASP A N 1
ATOM 1403 C CA . ASP A 1 168 ? -13.652 12.061 19.164 1.00 80.62 168 ASP A CA 1
ATOM 1404 C C . ASP A 1 168 ? -15.090 11.606 18.830 1.00 80.62 168 ASP A C 1
ATOM 1406 O O . ASP A 1 168 ? -15.364 10.430 18.584 1.00 80.62 168 ASP A O 1
ATOM 1410 N N . ASN A 1 169 ? -16.038 12.543 18.762 1.00 84.12 169 ASN A N 1
ATOM 1411 C CA . ASN A 1 169 ? -17.426 12.218 18.421 1.00 84.12 169 ASN A CA 1
ATOM 1412 C C . ASN A 1 169 ? -17.564 11.715 16.976 1.00 84.12 169 ASN A C 1
ATOM 1414 O O . ASN A 1 169 ? -18.401 10.853 16.686 1.00 84.12 169 ASN A O 1
ATOM 1418 N N . ASN A 1 170 ? -16.753 12.240 16.056 1.00 83.06 170 ASN A N 1
ATOM 1419 C CA . ASN A 1 170 ? -16.766 11.808 14.663 1.00 83.06 170 ASN A CA 1
ATOM 1420 C C . ASN A 1 170 ? -16.099 10.446 14.511 1.00 83.06 170 ASN A C 1
ATOM 1422 O O . ASN A 1 170 ? -16.643 9.595 13.805 1.00 83.06 170 ASN A O 1
ATOM 1426 N N . SER A 1 171 ? -14.980 10.212 15.202 1.00 81.06 171 SER A N 1
ATOM 1427 C CA . SER A 1 171 ? -14.306 8.913 15.179 1.00 81.06 171 SER A CA 1
ATOM 1428 C C . SER A 1 171 ? -15.239 7.798 15.670 1.00 81.06 171 SER A C 1
ATOM 1430 O O . SER A 1 171 ? -15.403 6.791 14.978 1.00 81.06 171 SER A O 1
ATOM 1432 N N . TYR A 1 172 ? -15.981 8.023 16.763 1.00 80.94 172 TYR A N 1
ATOM 1433 C CA . TYR A 1 172 ? -16.996 7.084 17.253 1.00 80.94 172 TYR A CA 1
ATOM 1434 C C . TYR A 1 172 ? -18.086 6.795 16.208 1.00 80.94 172 TYR A C 1
ATOM 1436 O O . TYR A 1 172 ? -18.414 5.634 15.941 1.00 80.94 172 TYR A O 1
ATOM 1444 N N . LYS A 1 173 ? -18.634 7.838 15.567 1.00 85.19 173 LYS A N 1
ATOM 1445 C CA . LYS A 1 173 ? -19.652 7.689 14.510 1.00 85.19 173 LYS A CA 1
ATOM 1446 C C . LYS A 1 173 ? -19.122 6.893 13.314 1.00 85.19 173 LYS A C 1
ATOM 1448 O O . LYS A 1 173 ? -19.856 6.075 12.760 1.00 85.19 173 LYS A O 1
ATOM 1453 N N . LEU A 1 174 ? -17.872 7.120 12.907 1.00 84.00 174 LEU A N 1
ATOM 1454 C CA . LEU A 1 174 ? -17.232 6.404 11.799 1.00 84.00 174 LEU A CA 1
ATOM 1455 C C . LEU A 1 174 ? -17.058 4.919 12.113 1.00 84.00 174 LEU A C 1
ATOM 1457 O O . LEU A 1 174 ? -17.400 4.077 11.285 1.00 84.00 174 LEU A O 1
ATOM 1461 N N . ILE A 1 175 ? -16.600 4.605 13.323 1.00 81.19 175 ILE A N 1
ATOM 1462 C CA . ILE A 1 175 ? -16.425 3.231 13.792 1.00 81.19 175 ILE A CA 1
ATOM 1463 C C . ILE A 1 175 ? -17.779 2.524 13.874 1.00 81.19 175 ILE A C 1
ATOM 1465 O O . ILE A 1 175 ? -17.929 1.430 13.340 1.00 81.19 175 ILE A O 1
ATOM 1469 N N . LYS A 1 176 ? -18.806 3.159 14.451 1.00 80.19 176 LYS A N 1
ATOM 1470 C CA . LYS A 1 176 ? -20.157 2.581 14.515 1.00 80.19 176 LYS A CA 1
ATOM 1471 C C . LYS A 1 176 ? -20.708 2.256 13.119 1.00 80.19 176 LYS A C 1
ATOM 1473 O O . LYS A 1 176 ? -21.269 1.178 12.934 1.00 80.19 176 LYS A O 1
ATOM 1478 N N . LYS A 1 177 ? -20.493 3.143 12.135 1.00 82.19 177 LYS A N 1
ATOM 1479 C CA . LYS A 1 177 ? -20.856 2.918 10.721 1.00 82.19 177 LYS A CA 1
ATOM 1480 C C . LYS A 1 177 ? -20.067 1.775 10.079 1.00 82.19 177 LYS A C 1
ATOM 1482 O O . LYS A 1 177 ? -20.641 0.978 9.344 1.00 82.19 177 LYS A O 1
ATOM 1487 N N . CYS A 1 178 ? -18.772 1.679 10.374 1.00 80.88 178 CYS A N 1
ATOM 1488 C CA . CYS A 1 178 ? -17.939 0.553 9.960 1.00 80.88 178 CYS A CA 1
ATOM 1489 C C . CYS A 1 178 ? -18.537 -0.760 10.493 1.00 80.88 178 CYS A C 1
ATOM 1491 O O . CYS A 1 178 ? -18.885 -1.647 9.721 1.00 80.88 178 CYS A O 1
ATOM 1493 N N . PHE A 1 179 ? -18.802 -0.842 11.799 1.00 75.25 179 PHE A N 1
ATOM 1494 C CA . PHE A 1 179 ? -19.394 -2.024 12.426 1.00 75.25 179 PHE A CA 1
ATOM 1495 C C . PHE A 1 179 ? -20.799 -2.372 11.936 1.00 75.25 179 PHE A C 1
ATOM 1497 O O . PHE A 1 179 ? -21.153 -3.549 11.961 1.00 75.25 179 PHE A O 1
ATOM 1504 N N . SER A 1 180 ? -21.637 -1.405 11.554 1.00 76.31 180 SER A N 1
ATOM 1505 C CA . SER A 1 180 ? -22.921 -1.718 10.914 1.00 76.31 180 SER A CA 1
ATOM 1506 C C . SER A 1 180 ? -22.704 -2.287 9.515 1.00 76.31 180 SER A C 1
ATOM 1508 O O . SER A 1 180 ? -23.293 -3.310 9.190 1.00 76.31 180 SER A O 1
ATOM 1510 N N . TYR A 1 181 ? -21.807 -1.691 8.723 1.00 75.69 181 TYR A N 1
ATOM 1511 C CA . TYR A 1 181 ? -21.501 -2.158 7.370 1.00 75.69 181 TYR A CA 1
ATOM 1512 C C . TYR A 1 181 ? -20.943 -3.592 7.359 1.00 75.69 181 TYR A C 1
ATOM 1514 O O . TYR A 1 181 ? -21.423 -4.429 6.598 1.00 75.69 181 TYR A O 1
ATOM 1522 N N . TYR A 1 182 ? -19.996 -3.906 8.252 1.00 69.88 182 TYR A N 1
ATOM 1523 C CA . TYR A 1 182 ? -19.458 -5.266 8.395 1.00 69.88 182 TYR A CA 1
ATOM 1524 C C . TYR A 1 182 ? -20.499 -6.272 8.859 1.00 69.88 182 TYR A C 1
ATOM 1526 O O . TYR A 1 182 ? -20.559 -7.378 8.327 1.00 69.88 182 TYR A O 1
ATOM 1534 N N . TYR A 1 183 ? -21.320 -5.887 9.835 1.00 67.38 183 TYR A N 1
ATOM 1535 C CA . TYR A 1 183 ? -22.340 -6.767 10.389 1.00 67.38 183 TYR A CA 1
ATOM 1536 C C . TYR A 1 183 ? -23.370 -7.177 9.332 1.00 67.38 183 TYR A C 1
ATOM 1538 O O . TYR A 1 183 ? -23.682 -8.355 9.222 1.00 67.38 183 TYR A O 1
ATOM 1546 N N . HIS A 1 184 ? -23.816 -6.233 8.496 1.00 64.88 184 HIS A N 1
ATOM 1547 C CA . HIS A 1 184 ? -24.753 -6.526 7.410 1.00 64.88 184 HIS A CA 1
ATOM 1548 C C . HIS A 1 184 ? -24.166 -7.417 6.306 1.00 64.88 184 HIS A C 1
ATOM 1550 O O . HIS A 1 184 ? -24.923 -8.125 5.652 1.00 64.88 184 HIS A O 1
ATOM 1556 N N . LYS A 1 185 ? -22.846 -7.383 6.075 1.00 60.56 185 LYS A N 1
ATOM 1557 C CA . LYS A 1 185 ? -22.206 -8.148 4.990 1.00 60.56 185 LYS A CA 1
ATOM 1558 C C . LYS A 1 185 ? -21.710 -9.535 5.390 1.00 60.56 185 LYS A C 1
ATOM 1560 O O . LYS A 1 185 ? -21.781 -10.444 4.573 1.00 60.56 185 LYS A O 1
ATOM 1565 N N . HIS A 1 186 ? -21.154 -9.695 6.589 1.00 56.25 186 HIS A N 1
ATOM 1566 C CA . HIS A 1 186 ? -20.417 -10.914 6.944 1.00 56.25 186 HIS A CA 1
ATOM 1567 C C . HIS A 1 186 ? -21.048 -11.747 8.063 1.00 56.25 186 HIS A C 1
ATOM 1569 O O . HIS A 1 186 ? -20.521 -12.819 8.341 1.00 56.25 186 HIS A O 1
ATOM 1575 N N . ASN A 1 187 ? -22.159 -11.310 8.679 1.00 49.84 187 ASN A N 1
ATOM 1576 C CA . ASN A 1 187 ? -22.848 -11.937 9.827 1.00 49.84 187 ASN A CA 1
ATOM 1577 C C . ASN A 1 187 ? -21.989 -12.187 11.090 1.00 49.84 187 ASN A C 1
ATOM 1579 O O . ASN A 1 187 ? -22.531 -12.219 12.191 1.00 49.84 187 ASN A O 1
ATOM 1583 N N . ILE A 1 188 ? -20.663 -12.298 10.974 1.00 53.91 188 ILE A N 1
ATOM 1584 C CA . ILE A 1 188 ? -19.704 -12.511 12.053 1.00 53.91 188 ILE A CA 1
ATOM 1585 C C . ILE A 1 188 ? -18.625 -11.427 11.956 1.00 53.91 188 ILE A C 1
ATOM 1587 O O . ILE A 1 188 ? -17.991 -11.213 10.920 1.00 53.91 188 ILE A O 1
ATOM 1591 N N . ILE A 1 189 ? -18.421 -10.710 13.061 1.00 55.28 189 ILE A N 1
ATOM 1592 C CA . ILE A 1 189 ? -17.318 -9.760 13.211 1.00 55.28 189 ILE A CA 1
ATOM 1593 C C . ILE A 1 189 ? -16.080 -10.579 13.570 1.00 55.28 189 ILE A C 1
ATOM 1595 O O . ILE A 1 189 ? -15.813 -10.858 14.739 1.00 55.28 189 ILE A O 1
ATOM 1599 N N . ASP A 1 190 ? -15.357 -11.005 12.541 1.00 52.19 190 ASP A N 1
ATOM 1600 C CA . ASP A 1 190 ? -14.197 -11.870 12.702 1.00 52.19 190 ASP A CA 1
ATOM 1601 C C . ASP A 1 190 ? -12.939 -11.136 13.186 1.00 52.19 190 ASP A C 1
ATOM 1603 O O . ASP A 1 190 ? -12.692 -9.959 12.898 1.00 52.19 190 ASP A O 1
ATOM 1607 N N . LEU A 1 191 ? -12.076 -11.934 13.825 1.00 52.25 191 LEU A N 1
ATOM 1608 C CA . LEU A 1 191 ? -10.685 -11.726 14.265 1.00 52.25 191 LEU A CA 1
ATOM 1609 C C . LEU A 1 191 ? -9.772 -10.909 13.319 1.00 52.25 191 LEU A C 1
ATOM 1611 O O . LEU A 1 191 ? -8.696 -10.477 13.730 1.00 52.25 191 LEU A O 1
ATOM 1615 N N . LYS A 1 192 ? -10.177 -10.658 12.068 1.00 55.91 192 LYS A N 1
ATOM 1616 C CA . LYS A 1 192 ? -9.499 -9.752 11.124 1.00 55.91 192 LYS A CA 1
ATOM 1617 C C . LYS A 1 192 ? -9.464 -8.306 11.636 1.00 55.91 192 LYS A C 1
ATOM 1619 O O . LYS A 1 192 ? -8.426 -7.661 11.523 1.00 55.91 192 LYS A O 1
ATOM 1624 N N . MET A 1 193 ? -10.540 -7.836 12.281 1.00 57.62 193 MET A N 1
ATOM 1625 C CA . MET A 1 193 ? -10.552 -6.534 12.972 1.00 57.62 193 MET A CA 1
ATOM 1626 C C . MET A 1 193 ? -9.448 -6.477 14.035 1.00 57.62 193 MET A C 1
ATOM 1628 O O . MET A 1 193 ? -8.708 -5.502 14.107 1.00 57.62 193 MET A O 1
ATOM 1632 N N . PHE A 1 194 ? -9.305 -7.546 14.827 1.00 56.31 194 PHE A N 1
ATOM 1633 C CA . PHE A 1 194 ? -8.281 -7.638 15.866 1.00 56.31 194 PHE A CA 1
ATOM 1634 C C . PHE A 1 194 ? -6.868 -7.660 15.302 1.00 56.31 194 PHE A C 1
ATOM 16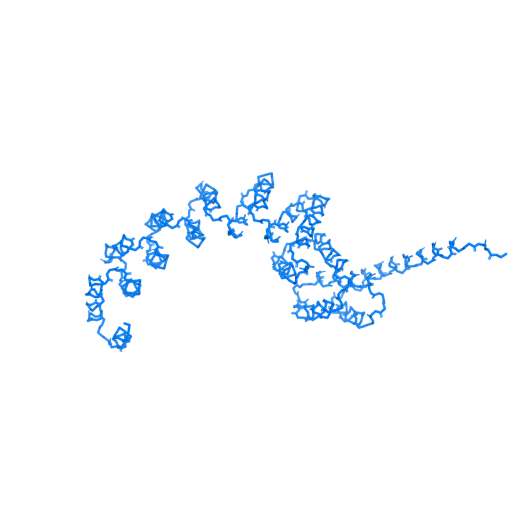36 O O . PHE A 1 194 ? -6.020 -6.944 15.819 1.00 56.31 194 PHE A O 1
ATOM 1643 N N . LYS A 1 195 ? -6.610 -8.404 14.221 1.00 60.72 195 LYS A N 1
ATOM 1644 C CA . LYS A 1 195 ? -5.288 -8.408 13.574 1.00 60.72 195 LYS A CA 1
ATOM 1645 C C . LYS A 1 195 ? -4.860 -7.006 13.135 1.00 60.72 195 LYS A C 1
ATOM 1647 O O . LYS A 1 195 ? -3.748 -6.601 13.453 1.00 60.72 195 LYS A O 1
ATOM 1652 N N . HIS A 1 196 ? -5.754 -6.235 12.519 1.00 60.84 196 HIS A N 1
ATOM 1653 C CA . HIS A 1 196 ? -5.439 -4.859 12.126 1.00 60.84 196 HIS A CA 1
ATOM 1654 C C . HIS A 1 196 ? -5.305 -3.908 13.318 1.00 60.84 196 HIS A C 1
ATOM 1656 O O . HIS A 1 196 ? -4.442 -3.039 13.311 1.00 60.84 196 HIS A O 1
ATOM 1662 N N . ILE A 1 197 ? -6.103 -4.090 14.373 1.00 60.97 197 ILE A N 1
ATOM 1663 C CA . ILE A 1 197 ? -5.936 -3.356 15.637 1.00 60.97 197 ILE A CA 1
ATOM 1664 C C . ILE A 1 197 ? -4.536 -3.599 16.225 1.00 60.97 197 ILE A C 1
ATOM 1666 O O . ILE A 1 197 ? -3.865 -2.647 16.612 1.00 60.97 197 ILE A O 1
ATOM 1670 N N . ILE A 1 198 ? -4.074 -4.853 16.227 1.00 60.00 198 ILE A N 1
ATOM 1671 C CA . ILE A 1 198 ? -2.740 -5.248 16.701 1.00 60.00 198 ILE A CA 1
ATOM 1672 C C . ILE A 1 198 ? -1.634 -4.667 15.804 1.00 60.00 198 ILE A C 1
ATOM 1674 O O . ILE A 1 198 ? -0.597 -4.230 16.299 1.00 60.00 198 ILE A O 1
ATOM 1678 N N . GLU A 1 199 ? -1.826 -4.646 14.485 1.00 61.31 199 GLU A N 1
ATOM 1679 C CA . GLU A 1 199 ? -0.877 -4.035 13.543 1.00 61.31 199 GLU A CA 1
ATOM 1680 C C . GLU A 1 199 ? -0.760 -2.519 13.745 1.00 61.31 199 GLU A C 1
ATOM 1682 O O . GLU A 1 199 ? 0.344 -1.976 13.707 1.00 61.31 199 GLU A O 1
ATOM 1687 N N . ILE A 1 200 ? -1.872 -1.837 14.028 1.00 58.78 200 ILE A N 1
ATOM 1688 C CA . ILE A 1 200 ? -1.869 -0.401 14.328 1.00 58.78 200 ILE A CA 1
ATOM 1689 C C . ILE A 1 200 ? -1.227 -0.144 15.700 1.00 58.78 200 ILE A C 1
ATOM 1691 O O . ILE A 1 200 ? -0.477 0.818 15.841 1.00 58.78 200 ILE A O 1
ATOM 1695 N N . GLU A 1 201 ? -1.420 -1.016 16.692 1.00 56.38 201 GLU A N 1
ATOM 1696 C CA . GLU A 1 201 ? -0.728 -0.902 17.985 1.00 56.38 201 GLU A CA 1
ATOM 1697 C C . GLU A 1 201 ? 0.797 -1.034 17.832 1.00 56.38 201 GLU A C 1
ATOM 1699 O O . GLU A 1 201 ? 1.549 -0.219 18.372 1.00 56.38 201 GLU A O 1
ATOM 1704 N N . LYS A 1 202 ? 1.266 -1.981 17.003 1.00 58.84 202 LYS A N 1
ATOM 1705 C CA . LYS A 1 202 ? 2.694 -2.119 16.657 1.00 58.84 202 LYS A CA 1
ATOM 1706 C C . LYS A 1 202 ? 3.281 -0.859 16.018 1.00 58.84 202 LYS A C 1
ATOM 1708 O O . LYS A 1 202 ? 4.471 -0.607 16.185 1.00 58.84 202 LYS A O 1
ATOM 1713 N N . SER A 1 203 ? 2.467 -0.057 15.327 1.00 55.94 203 SER A N 1
ATOM 1714 C CA . SER A 1 203 ? 2.900 1.212 14.723 1.00 55.94 203 SER A CA 1
ATOM 1715 C C . SER A 1 203 ? 3.102 2.364 15.728 1.00 55.94 203 SER A C 1
ATOM 1717 O O . SER A 1 203 ? 3.413 3.478 15.321 1.00 55.94 203 SER A O 1
ATOM 1719 N N . GLN A 1 204 ? 2.989 2.099 17.040 1.00 51.09 204 GLN A N 1
ATOM 1720 C CA . GLN A 1 204 ? 3.322 3.006 18.155 1.00 51.09 204 GLN A CA 1
ATOM 1721 C C . GLN A 1 204 ? 2.550 4.335 18.213 1.00 51.09 204 GLN A C 1
ATOM 1723 O O . GLN A 1 204 ? 2.972 5.272 18.896 1.00 51.09 204 GLN A O 1
ATOM 1728 N N . VAL A 1 205 ? 1.384 4.439 17.573 1.00 53.44 205 VAL A N 1
ATOM 1729 C CA . VAL A 1 205 ? 0.559 5.647 17.686 1.00 53.44 205 VAL A CA 1
ATOM 1730 C C . VAL A 1 205 ? -0.467 5.484 18.812 1.00 53.44 205 VAL A C 1
ATOM 1732 O O . VAL A 1 205 ? -1.228 4.519 18.862 1.00 53.44 205 VAL A O 1
ATOM 1735 N N . LYS A 1 206 ? -0.468 6.436 19.751 1.00 57.12 206 LYS A N 1
ATOM 1736 C CA . LYS A 1 206 ? -1.274 6.468 20.987 1.00 57.12 206 LYS A CA 1
ATOM 1737 C C . LYS A 1 206 ? -2.779 6.718 20.728 1.00 57.12 206 LYS A C 1
ATOM 1739 O O . LYS A 1 206 ? -3.341 7.670 21.257 1.00 57.12 206 LYS A O 1
ATOM 1744 N N . PHE A 1 207 ? -3.446 5.873 19.940 1.00 61.25 207 PHE A N 1
ATOM 1745 C CA . PHE A 1 207 ? -4.887 5.957 19.620 1.00 61.25 207 PHE A CA 1
ATOM 1746 C C . PHE A 1 207 ? -5.786 5.310 20.682 1.00 61.25 207 PHE A C 1
ATOM 1748 O O . PHE A 1 207 ? -6.577 4.399 20.426 1.00 61.25 207 PHE A O 1
ATOM 1755 N N . PHE A 1 208 ? -5.618 5.730 21.932 1.00 62.97 208 PHE A N 1
ATOM 1756 C CA . PHE A 1 208 ? -6.183 5.029 23.081 1.00 62.97 208 PHE A CA 1
ATOM 1757 C C . PHE A 1 208 ? -7.719 5.074 23.150 1.00 62.97 208 PHE A C 1
ATOM 1759 O O . PHE A 1 208 ? -8.331 4.121 23.645 1.00 62.97 208 PHE A O 1
ATOM 1766 N N . LYS A 1 209 ? -8.368 6.142 22.659 1.00 67.62 209 LYS A N 1
ATOM 1767 C CA . LYS A 1 209 ? -9.830 6.281 22.764 1.00 67.62 209 LYS A CA 1
ATOM 1768 C C . LYS A 1 209 ? -10.541 5.453 21.702 1.00 67.62 209 LYS A C 1
ATOM 1770 O O . LYS A 1 209 ? -11.524 4.781 22.019 1.00 67.62 209 LYS A O 1
ATOM 1775 N N . ILE A 1 210 ? -10.034 5.437 20.469 1.00 68.12 210 ILE A N 1
ATOM 1776 C CA . ILE A 1 210 ? -10.607 4.618 19.397 1.00 68.12 210 ILE A CA 1
ATOM 1777 C C . ILE A 1 210 ? -10.477 3.135 19.705 1.00 68.12 210 ILE A C 1
ATOM 1779 O O . ILE A 1 210 ? -11.461 2.409 19.561 1.00 68.12 210 ILE A O 1
ATOM 1783 N N . PHE A 1 211 ? -9.319 2.681 20.190 1.00 65.06 211 PHE A N 1
ATOM 1784 C CA . PHE A 1 211 ? -9.154 1.275 20.557 1.00 65.06 211 PHE A CA 1
ATOM 1785 C C . PHE A 1 211 ? -10.152 0.848 21.632 1.00 65.06 211 PHE A C 1
ATOM 1787 O O . PHE A 1 211 ? -10.813 -0.177 21.474 1.00 65.06 211 PHE A O 1
ATOM 1794 N N . LYS A 1 212 ? -10.360 1.676 22.662 1.00 65.50 212 LYS A N 1
ATOM 1795 C CA . LYS A 1 212 ? -11.385 1.441 23.686 1.00 65.50 212 LYS A CA 1
ATOM 1796 C C . LYS A 1 212 ? -12.788 1.301 23.091 1.00 65.50 212 LYS A C 1
ATOM 1798 O O . LYS A 1 212 ? -13.529 0.387 23.452 1.00 65.50 212 LYS A O 1
ATOM 1803 N N . VAL A 1 213 ? -13.156 2.192 22.172 1.00 66.06 213 VAL A N 1
ATOM 1804 C CA . VAL A 1 213 ? -14.460 2.174 21.491 1.00 66.06 213 VAL A CA 1
ATOM 1805 C C . VAL A 1 213 ? -14.627 0.921 20.634 1.00 66.06 213 VAL A C 1
ATOM 1807 O O . VAL A 1 213 ? -15.673 0.277 20.695 1.00 66.06 213 VAL A O 1
ATOM 1810 N N . ILE A 1 214 ? -13.608 0.568 19.849 1.00 67.88 214 ILE A N 1
ATOM 1811 C CA . ILE A 1 214 ? -13.620 -0.604 18.972 1.00 67.88 214 ILE A CA 1
ATOM 1812 C C . ILE A 1 214 ? -13.760 -1.881 19.803 1.00 67.88 214 ILE A C 1
ATOM 1814 O O . ILE A 1 214 ? -14.644 -2.686 19.525 1.00 67.88 214 ILE A O 1
ATOM 1818 N N . ILE A 1 215 ? -12.951 -2.034 20.853 1.00 64.56 215 ILE A N 1
ATOM 1819 C CA . ILE A 1 215 ? -12.998 -3.181 21.768 1.00 64.56 215 ILE A CA 1
ATOM 1820 C C . ILE A 1 215 ? -14.390 -3.304 22.391 1.00 64.56 215 ILE A C 1
ATOM 1822 O O . ILE A 1 215 ? -15.006 -4.365 22.311 1.00 64.56 215 ILE A O 1
ATOM 1826 N N . LYS A 1 216 ? -14.934 -2.209 22.938 1.00 66.38 216 LYS A N 1
ATOM 1827 C CA . LYS A 1 216 ? -16.280 -2.206 23.521 1.00 66.38 216 LYS A CA 1
ATOM 1828 C C . LYS A 1 216 ? -17.343 -2.644 22.507 1.00 66.38 216 LYS A C 1
ATOM 1830 O O . LYS A 1 216 ? -18.216 -3.434 22.846 1.00 66.38 216 LYS A O 1
ATOM 1835 N N . LEU A 1 217 ? -17.277 -2.155 21.268 1.00 63.53 217 LEU A N 1
ATOM 1836 C CA . LEU A 1 217 ? -18.246 -2.495 20.220 1.00 63.53 217 LEU A CA 1
ATOM 1837 C C . LEU A 1 217 ? -18.146 -3.950 19.753 1.00 63.53 217 LEU A C 1
ATOM 1839 O O . LEU A 1 217 ? -19.180 -4.549 19.460 1.00 63.53 217 LEU A O 1
ATOM 1843 N N . ILE A 1 218 ? -16.938 -4.519 19.698 1.00 64.81 218 ILE A N 1
ATOM 1844 C CA . ILE A 1 218 ? -16.752 -5.928 19.339 1.00 64.81 218 ILE A CA 1
ATOM 1845 C C . ILE A 1 218 ? -17.348 -6.827 20.416 1.00 64.81 218 ILE A C 1
ATOM 1847 O O . ILE A 1 218 ? -18.118 -7.729 20.090 1.00 64.81 218 ILE A O 1
ATOM 1851 N N . ILE A 1 219 ? -17.047 -6.555 21.689 1.00 61.28 219 ILE A N 1
ATOM 1852 C CA . ILE A 1 219 ? -17.530 -7.415 22.769 1.00 61.28 219 ILE A CA 1
ATOM 1853 C C . ILE A 1 219 ? -19.052 -7.310 22.873 1.00 61.28 219 ILE A C 1
ATOM 1855 O O . ILE A 1 219 ? -19.702 -8.344 22.853 1.00 61.28 219 ILE A O 1
ATOM 1859 N N . VAL A 1 220 ? -19.633 -6.098 22.856 1.00 62.56 220 VAL A N 1
ATOM 1860 C CA . VAL A 1 220 ? -21.097 -5.893 22.939 1.00 62.56 220 VAL A CA 1
ATOM 1861 C C . VAL A 1 220 ? -21.867 -6.621 21.832 1.00 62.56 220 VAL A C 1
ATOM 1863 O O . VAL A 1 220 ? -22.965 -7.115 22.076 1.00 62.56 220 VAL A O 1
ATOM 1866 N N . LYS A 1 221 ? -21.315 -6.712 20.616 1.00 61.25 221 LYS A N 1
ATOM 1867 C CA . LYS A 1 221 ? -21.986 -7.406 19.508 1.00 61.25 221 LYS A CA 1
ATOM 1868 C C . LYS A 1 221 ? -21.812 -8.926 19.532 1.00 61.25 221 LYS A C 1
ATOM 1870 O O . LYS A 1 221 ? -22.695 -9.619 19.038 1.00 61.25 221 LYS A O 1
ATOM 1875 N N . ASN A 1 222 ? -20.729 -9.435 20.121 1.00 55.94 222 ASN A N 1
ATOM 1876 C CA . ASN A 1 222 ? -20.419 -10.867 20.148 1.00 55.94 222 ASN A CA 1
ATOM 1877 C C . ASN A 1 222 ? -20.789 -11.562 21.475 1.00 55.94 222 ASN A C 1
ATOM 1879 O O . ASN A 1 222 ? -20.490 -12.744 21.621 1.00 55.94 222 ASN A O 1
ATOM 1883 N N . ILE A 1 223 ? -21.479 -10.878 22.405 1.00 55.66 223 ILE A N 1
ATOM 1884 C CA . ILE A 1 223 ? -21.918 -11.425 23.714 1.00 55.66 223 ILE A CA 1
ATOM 1885 C C . ILE A 1 223 ? -22.675 -12.758 23.579 1.00 55.66 223 ILE A C 1
ATOM 1887 O O . ILE A 1 223 ? -22.636 -13.572 24.489 1.00 55.66 223 ILE A O 1
ATOM 1891 N N . LYS A 1 224 ? -23.351 -13.003 22.450 1.00 51.22 224 LYS A N 1
ATOM 1892 C CA . LYS A 1 224 ? -24.207 -14.184 22.259 1.00 51.22 224 LYS A CA 1
ATOM 1893 C C . LYS A 1 224 ? -23.479 -15.454 21.785 1.00 51.22 224 LYS A C 1
ATOM 1895 O O . LYS A 1 224 ? -24.121 -16.494 21.722 1.00 51.22 224 LYS A O 1
ATOM 1900 N N . ASN A 1 225 ? -22.191 -15.390 21.429 1.00 54.66 225 ASN A N 1
ATOM 1901 C CA . ASN A 1 225 ? -21.459 -16.533 20.864 1.00 54.66 225 ASN A CA 1
ATOM 1902 C C . ASN A 1 225 ? -20.376 -17.038 21.832 1.00 54.66 225 ASN A C 1
ATOM 1904 O O . ASN A 1 225 ? -19.269 -16.501 21.849 1.00 54.66 225 ASN A O 1
ATOM 1908 N N . ASP A 1 226 ? -20.643 -18.122 22.562 1.00 51.00 226 ASP A N 1
ATOM 1909 C CA . ASP A 1 226 ? -19.691 -18.703 23.527 1.00 51.00 226 ASP A CA 1
ATOM 1910 C C . ASP A 1 226 ? -18.368 -19.146 22.869 1.00 51.00 226 ASP A C 1
ATOM 1912 O O . ASP A 1 226 ? -17.279 -18.885 23.379 1.00 51.00 226 ASP A O 1
ATOM 1916 N N . SER A 1 227 ? -18.435 -19.679 21.644 1.00 52.88 227 SER A N 1
ATOM 1917 C CA . SER A 1 227 ? -17.253 -20.047 20.841 1.00 52.88 227 SER A CA 1
ATOM 1918 C C . SER A 1 227 ? -16.352 -18.863 20.452 1.00 52.88 227 SER A C 1
ATOM 1920 O O . SER A 1 227 ? -15.162 -19.041 20.170 1.00 52.88 227 SER A O 1
ATOM 1922 N N . PHE A 1 228 ? -16.898 -17.641 20.413 1.00 56.97 228 PHE A N 1
ATOM 1923 C CA . PHE A 1 228 ? -16.107 -16.438 20.172 1.00 56.97 228 PHE A CA 1
ATOM 1924 C C . PHE A 1 228 ? -15.259 -16.107 21.397 1.00 56.97 228 PHE A C 1
ATOM 1926 O O . PHE A 1 228 ? -14.102 -15.746 21.220 1.00 56.97 228 PHE A O 1
ATOM 1933 N N . LEU A 1 229 ? -15.783 -16.285 22.614 1.00 55.47 229 LEU A N 1
ATOM 1934 C CA . LEU A 1 229 ? -15.057 -15.998 23.853 1.00 55.47 229 LEU A CA 1
ATOM 1935 C C . LEU A 1 229 ? -13.825 -16.892 23.997 1.00 55.47 229 LEU A C 1
ATOM 1937 O O . LEU A 1 229 ? -12.747 -16.375 24.265 1.00 55.47 229 LEU A O 1
ATOM 1941 N N . GLU A 1 230 ? -13.936 -18.193 23.722 1.00 54.66 230 GLU A N 1
ATOM 1942 C CA . GLU A 1 230 ? -12.791 -19.116 23.778 1.00 54.66 230 GLU A CA 1
ATOM 1943 C C . GLU A 1 230 ? -11.715 -18.775 22.742 1.00 54.66 230 GLU A C 1
ATOM 1945 O O . GLU A 1 230 ? -10.528 -18.678 23.062 1.00 54.66 230 GLU A O 1
ATOM 1950 N N . LYS A 1 231 ? -12.117 -18.515 21.489 1.00 58.44 231 LYS A N 1
ATOM 1951 C CA . LYS A 1 231 ? -11.182 -18.077 20.440 1.00 58.44 231 LYS A CA 1
ATOM 1952 C C . LYS A 1 231 ? -10.541 -16.737 20.793 1.00 58.44 231 LYS A C 1
ATOM 1954 O O . LYS A 1 231 ? -9.361 -16.536 20.518 1.00 58.44 231 LYS A O 1
ATOM 1959 N N . TRP A 1 232 ? -11.296 -15.837 21.413 1.00 59.56 232 TRP A N 1
ATOM 1960 C CA . TRP A 1 232 ? -10.842 -14.507 21.792 1.00 59.56 232 TRP A CA 1
ATOM 1961 C C . TRP A 1 232 ? -9.860 -14.544 22.968 1.00 59.56 232 TRP A C 1
ATOM 1963 O O . TRP A 1 232 ? -8.793 -13.935 22.883 1.00 59.56 232 TRP A O 1
ATOM 1973 N N . VAL A 1 233 ? -10.144 -15.343 23.999 1.00 56.59 233 VAL A N 1
ATOM 1974 C CA . VAL A 1 233 ? -9.239 -15.617 25.127 1.00 56.59 233 VAL A CA 1
ATOM 1975 C C . VAL A 1 233 ? -7.954 -16.286 24.639 1.00 56.59 233 VAL A C 1
ATOM 1977 O O . VAL A 1 233 ? -6.869 -15.821 24.974 1.00 56.59 233 VAL A O 1
ATOM 1980 N N . ASN A 1 234 ? -8.035 -17.270 23.740 1.00 57.00 234 ASN A N 1
ATOM 1981 C CA . ASN A 1 234 ? -6.842 -17.889 23.155 1.00 57.00 234 ASN A CA 1
ATOM 1982 C C . ASN A 1 234 ? -6.016 -16.896 22.321 1.00 57.00 234 ASN A C 1
ATOM 1984 O O . ASN A 1 234 ? -4.786 -16.904 22.378 1.00 57.00 234 ASN A O 1
ATOM 1988 N N . THR A 1 235 ? -6.661 -15.989 21.575 1.00 57.31 235 THR A N 1
ATOM 1989 C CA . THR A 1 235 ? -5.925 -14.920 20.884 1.00 57.31 235 THR A CA 1
ATOM 1990 C C . THR A 1 235 ? -5.287 -13.922 21.843 1.00 57.31 235 THR A C 1
ATOM 1992 O O . THR A 1 235 ? -4.192 -13.458 21.550 1.00 57.31 235 THR A O 1
ATOM 1995 N N . LEU A 1 236 ? -5.909 -13.636 22.991 1.00 55.88 236 LEU A N 1
ATOM 1996 C CA . LEU A 1 236 ? -5.330 -12.801 24.045 1.00 55.88 236 LEU A CA 1
ATOM 1997 C C . LEU A 1 236 ? -4.097 -13.459 24.673 1.00 55.88 236 LEU A C 1
ATOM 1999 O O . LEU A 1 236 ? -3.074 -12.795 24.818 1.00 55.88 236 LEU A O 1
ATOM 2003 N N . CYS A 1 237 ? -4.160 -14.759 24.975 1.00 52.12 237 CYS A N 1
ATOM 2004 C CA . CYS A 1 237 ? -3.030 -15.523 25.512 1.00 52.12 237 CYS A CA 1
ATOM 2005 C C . CYS A 1 237 ? -1.833 -15.571 24.548 1.00 52.12 237 CYS A C 1
ATOM 2007 O O . CYS A 1 237 ? -0.689 -15.592 24.993 1.00 52.12 237 CYS A O 1
ATOM 2009 N N . ASN A 1 238 ? -2.090 -15.532 23.237 1.00 55.19 238 ASN A N 1
ATOM 2010 C CA . ASN A 1 238 ? -1.055 -15.544 22.201 1.00 55.19 238 ASN A CA 1
ATOM 2011 C C . ASN A 1 238 ? -0.453 -14.157 21.897 1.00 55.19 238 ASN A C 1
ATOM 2013 O O . ASN A 1 238 ? 0.486 -14.062 21.103 1.00 55.19 238 ASN A O 1
ATOM 2017 N N . LEU A 1 239 ? -0.975 -13.066 22.474 1.00 56.12 239 LEU A N 1
ATOM 2018 C CA . LEU A 1 239 ? -0.430 -11.725 22.255 1.00 56.12 239 LEU A CA 1
ATOM 2019 C C . LEU A 1 239 ? 0.763 -11.449 23.174 1.00 56.12 239 LEU A C 1
ATOM 2021 O O . LEU A 1 239 ? 0.699 -11.613 24.389 1.00 56.12 239 LEU A O 1
ATOM 2025 N N . ASN A 1 240 ? 1.858 -10.963 22.582 1.00 49.72 240 ASN A N 1
ATOM 2026 C CA . ASN A 1 240 ? 3.077 -10.633 23.316 1.00 49.72 240 ASN A CA 1
ATOM 2027 C C . ASN A 1 240 ? 2.840 -9.499 24.330 1.00 49.72 240 ASN A C 1
ATOM 2029 O O . ASN A 1 240 ? 2.693 -8.327 23.970 1.00 49.72 240 ASN A O 1
ATOM 2033 N N . LEU A 1 241 ? 2.922 -9.868 25.610 1.00 50.00 241 LEU A N 1
ATOM 2034 C CA . LEU A 1 241 ? 2.673 -9.047 26.802 1.00 50.00 241 LEU A CA 1
ATOM 2035 C C . LEU A 1 241 ? 3.497 -7.744 26.881 1.00 50.00 241 LEU A C 1
ATOM 2037 O O . LEU A 1 241 ? 3.088 -6.795 27.541 1.00 50.00 241 LEU A O 1
ATOM 2041 N N . LYS A 1 242 ? 4.650 -7.665 26.200 1.00 47.03 242 LYS A N 1
ATOM 2042 C CA . LYS A 1 242 ? 5.571 -6.512 26.281 1.00 47.03 242 LYS A CA 1
ATOM 2043 C C . LYS A 1 242 ? 5.223 -5.339 25.358 1.00 47.03 242 LYS A C 1
ATOM 2045 O O . LYS A 1 242 ? 5.557 -4.208 25.693 1.00 47.03 242 LYS A O 1
ATOM 2050 N N . HIS A 1 243 ? 4.573 -5.580 24.218 1.00 46.03 243 HIS A N 1
ATOM 2051 C CA . HIS A 1 243 ? 4.261 -4.519 23.246 1.00 46.03 243 HIS A CA 1
ATOM 2052 C C . HIS A 1 243 ? 2.804 -4.035 23.320 1.00 46.03 243 HIS A C 1
ATOM 2054 O O . HIS A 1 243 ? 2.553 -2.876 23.004 1.00 46.03 243 HIS A O 1
ATOM 2060 N N . ASN A 1 244 ? 1.877 -4.868 23.816 1.00 53.84 244 ASN A N 1
ATOM 2061 C CA . ASN A 1 244 ? 0.429 -4.636 23.703 1.00 53.84 244 ASN A CA 1
ATOM 2062 C C . ASN A 1 244 ? -0.278 -4.348 25.048 1.00 53.84 244 ASN A C 1
ATOM 2064 O O . ASN A 1 244 ? -1.426 -4.733 25.282 1.00 53.84 244 ASN A O 1
ATOM 2068 N N . SER A 1 245 ? 0.427 -3.705 25.985 1.00 54.25 245 SER A N 1
ATOM 2069 C CA . SER A 1 245 ? -0.024 -3.544 27.378 1.00 54.25 245 SER A CA 1
ATOM 2070 C C . SER A 1 245 ? -1.348 -2.785 27.524 1.00 54.25 245 SER A C 1
ATOM 2072 O O . SER A 1 245 ? -2.112 -3.090 28.438 1.00 54.25 245 SER A O 1
ATOM 2074 N N . PHE A 1 246 ? -1.628 -1.789 26.678 1.00 58.19 246 PHE A N 1
ATOM 2075 C CA . PHE A 1 246 ? -2.844 -0.979 26.811 1.00 58.19 246 PHE A CA 1
ATOM 2076 C C . PHE A 1 246 ? -4.072 -1.701 26.259 1.00 58.19 246 PHE A C 1
ATOM 2078 O O . PHE A 1 246 ? -5.139 -1.668 26.874 1.00 58.19 246 PHE A O 1
ATOM 2085 N N . ILE A 1 247 ? -3.929 -2.357 25.106 1.00 57.97 247 ILE A N 1
ATOM 2086 C CA . ILE A 1 247 ? -5.028 -3.093 24.491 1.00 57.97 247 ILE A CA 1
ATOM 2087 C C . ILE A 1 247 ? -5.455 -4.243 25.395 1.00 57.97 247 ILE A C 1
ATOM 2089 O O . ILE A 1 247 ? -6.649 -4.395 25.644 1.00 57.97 247 ILE A O 1
ATOM 2093 N N . ILE A 1 248 ? -4.497 -4.978 25.964 1.00 55.22 248 ILE A N 1
ATOM 2094 C CA . ILE A 1 248 ? -4.801 -6.054 26.907 1.00 55.22 248 ILE A CA 1
ATOM 2095 C C . ILE A 1 248 ? -5.516 -5.492 28.146 1.00 55.22 248 ILE A C 1
ATOM 2097 O O . ILE A 1 248 ? -6.568 -6.014 28.497 1.00 55.22 248 ILE A O 1
ATOM 2101 N N . GLU A 1 249 ? -5.053 -4.381 28.740 1.00 57.38 249 GLU A N 1
ATOM 2102 C CA . GLU A 1 249 ? -5.719 -3.734 29.889 1.00 57.38 249 GLU A CA 1
ATOM 2103 C C . GLU A 1 249 ? -7.173 -3.317 29.605 1.00 57.38 249 GLU A C 1
ATOM 2105 O O . GLU A 1 249 ? -8.046 -3.478 30.459 1.00 57.38 249 GLU A O 1
ATOM 2110 N N . GLU A 1 250 ? -7.455 -2.755 28.431 1.00 56.84 250 GLU A N 1
ATOM 2111 C CA . GLU A 1 250 ? -8.796 -2.269 28.095 1.00 56.84 250 GLU A CA 1
ATOM 2112 C C . GLU A 1 250 ? -9.730 -3.397 27.632 1.00 56.84 250 GLU A C 1
ATOM 2114 O O . GLU A 1 250 ? -10.924 -3.368 27.936 1.00 56.84 250 GLU A O 1
ATOM 2119 N N . MET A 1 251 ? -9.205 -4.422 26.950 1.00 56.53 251 MET A N 1
ATOM 2120 C CA . MET A 1 251 ? -9.952 -5.650 26.647 1.00 56.53 251 MET A CA 1
ATOM 2121 C C . MET A 1 251 ? -10.384 -6.349 27.929 1.00 56.53 251 MET A C 1
ATOM 2123 O O . MET A 1 251 ? -11.551 -6.695 28.090 1.00 56.53 251 MET A O 1
ATOM 2127 N N . ILE A 1 252 ? -9.457 -6.450 28.872 1.00 56.31 252 ILE A N 1
ATOM 2128 C CA . ILE A 1 252 ? -9.673 -6.994 30.199 1.00 56.31 252 ILE A CA 1
ATOM 2129 C C . ILE A 1 252 ? -10.742 -6.206 30.984 1.00 56.31 252 ILE A C 1
ATOM 2131 O O . ILE A 1 252 ? -11.684 -6.801 31.505 1.00 56.31 252 ILE A O 1
ATOM 2135 N N . LYS A 1 253 ? -10.649 -4.868 31.043 1.00 58.09 253 LYS A N 1
ATOM 2136 C CA . LYS A 1 253 ? -11.644 -4.034 31.747 1.00 58.09 253 LYS A CA 1
ATOM 2137 C C . LYS A 1 253 ? -13.043 -4.201 31.166 1.00 58.09 253 LYS A C 1
ATOM 2139 O O . LYS A 1 253 ? -14.014 -4.233 31.913 1.00 58.09 253 LYS A O 1
ATOM 2144 N N . ASN A 1 254 ? -13.152 -4.298 29.843 1.00 56.25 254 ASN A N 1
ATOM 2145 C CA . ASN A 1 254 ? -14.442 -4.491 29.191 1.00 56.25 254 ASN A CA 1
ATOM 2146 C C . ASN A 1 254 ? -14.972 -5.924 29.365 1.00 56.25 254 ASN A C 1
ATOM 2148 O O . ASN A 1 254 ? -16.181 -6.087 29.499 1.00 56.25 254 ASN A O 1
ATOM 2152 N N . ALA A 1 255 ? -14.103 -6.940 29.437 1.00 54.78 255 ALA A N 1
ATOM 2153 C CA . ALA A 1 255 ? -14.500 -8.307 29.777 1.00 54.78 255 ALA A CA 1
ATOM 2154 C C . ALA A 1 255 ? -15.060 -8.404 31.210 1.00 54.78 255 ALA A C 1
ATOM 2156 O O . ALA A 1 255 ? -16.090 -9.043 31.402 1.00 54.78 255 ALA A O 1
ATOM 2157 N N . CYS A 1 256 ? -14.469 -7.697 32.185 1.00 55.06 256 CYS A N 1
ATOM 2158 C CA . CYS A 1 256 ? -15.010 -7.606 33.551 1.00 55.06 256 CYS A CA 1
ATOM 2159 C C . CYS A 1 256 ? -16.415 -7.016 33.620 1.00 55.06 256 CYS A C 1
ATOM 2161 O O . CYS A 1 256 ? -17.230 -7.481 34.405 1.00 55.06 256 CYS A O 1
ATOM 2163 N N . ILE A 1 257 ? -16.692 -5.982 32.821 1.00 54.91 257 ILE A N 1
ATOM 2164 C CA . ILE A 1 257 ? -18.005 -5.320 32.810 1.00 54.91 257 ILE A CA 1
ATOM 2165 C C . ILE A 1 257 ? -19.089 -6.265 32.271 1.00 54.91 257 ILE A C 1
ATOM 2167 O O . ILE A 1 257 ? -20.254 -6.126 32.625 1.00 54.91 257 ILE A O 1
ATOM 2171 N N . ILE A 1 258 ? -18.718 -7.202 31.397 1.00 51.00 258 ILE A N 1
ATOM 2172 C CA . ILE A 1 258 ? -19.663 -8.060 30.674 1.00 51.00 258 ILE A CA 1
ATOM 2173 C C . ILE A 1 258 ? -19.823 -9.423 31.363 1.00 51.00 258 ILE A C 1
ATOM 2175 O O . ILE A 1 258 ? -20.918 -9.977 31.345 1.00 51.00 258 ILE A O 1
ATOM 2179 N N . PHE A 1 259 ? -18.779 -9.931 32.026 1.00 52.22 259 PHE A N 1
ATOM 2180 C CA . PHE A 1 259 ? -18.803 -11.195 32.767 1.00 52.22 259 PHE A CA 1
ATOM 2181 C C . PHE A 1 259 ? -18.279 -11.010 34.202 1.00 52.22 259 PHE A C 1
ATOM 2183 O O . PHE A 1 259 ? -17.142 -11.391 34.490 1.00 52.22 259 PHE A O 1
ATOM 2190 N N . PRO A 1 260 ? -19.091 -10.463 35.127 1.00 53.69 260 PRO A N 1
ATOM 2191 C CA . PRO A 1 260 ? -18.681 -10.263 36.521 1.00 53.69 260 PRO A CA 1
ATOM 2192 C C . PRO A 1 260 ? -18.338 -11.574 37.258 1.00 53.69 260 PRO A C 1
ATOM 2194 O O . PRO A 1 260 ? -17.550 -11.555 38.199 1.00 53.69 260 PRO A O 1
ATOM 2197 N N . ASN A 1 261 ? -18.850 -12.723 36.791 1.00 44.50 261 ASN A N 1
ATOM 2198 C CA . ASN A 1 261 ? -18.737 -14.016 37.481 1.00 44.50 261 ASN A CA 1
ATOM 2199 C C . ASN A 1 261 ? -17.713 -15.001 36.877 1.00 44.50 261 ASN A C 1
ATOM 2201 O O . ASN A 1 261 ? -17.631 -16.138 37.338 1.00 44.50 261 ASN A O 1
ATOM 2205 N N . ASN A 1 262 ? -16.927 -14.627 35.855 1.00 54.81 262 ASN A N 1
ATOM 2206 C CA . ASN A 1 262 ? -15.932 -15.549 35.286 1.00 54.81 262 ASN A CA 1
ATOM 2207 C C . ASN A 1 262 ? -14.564 -15.407 35.978 1.00 54.81 262 ASN A C 1
ATOM 2209 O O . ASN A 1 262 ? -13.704 -14.621 35.571 1.00 54.81 262 ASN A O 1
ATOM 2213 N N . TYR A 1 263 ? -14.363 -16.195 37.036 1.00 51.31 263 TYR A N 1
ATOM 2214 C CA . TYR A 1 263 ? -13.171 -16.161 37.888 1.00 51.31 263 TYR A CA 1
ATOM 2215 C C . TYR A 1 263 ? -11.854 -16.418 37.134 1.00 51.31 263 TYR A C 1
ATOM 2217 O O . TYR A 1 263 ? -10.822 -15.867 37.510 1.00 51.31 263 TYR A O 1
ATOM 2225 N N . THR A 1 264 ? -11.870 -17.178 36.035 1.00 51.53 264 THR A N 1
ATOM 2226 C CA . THR A 1 264 ? -10.664 -17.468 35.231 1.00 51.53 264 THR A CA 1
ATOM 2227 C C . THR A 1 264 ? -10.096 -16.215 34.549 1.00 51.53 264 THR A C 1
ATOM 2229 O O . THR A 1 264 ? -8.886 -15.981 34.573 1.00 51.53 264 THR A O 1
ATOM 2232 N N . LEU A 1 265 ? -10.972 -15.349 34.030 1.00 51.72 265 LEU A N 1
ATOM 2233 C CA . LEU A 1 265 ? -10.623 -14.044 33.460 1.00 51.72 265 LEU A CA 1
ATOM 2234 C C . LEU A 1 265 ? -10.107 -13.079 34.534 1.00 51.72 265 LEU A C 1
ATOM 2236 O O . LEU A 1 265 ? -9.150 -12.348 34.284 1.00 51.72 265 LEU A O 1
ATOM 2240 N N . LEU A 1 266 ? -10.692 -13.122 35.735 1.00 51.34 266 LEU A N 1
ATOM 2241 C CA . LEU A 1 266 ? -10.244 -12.378 36.918 1.00 51.34 266 LEU A CA 1
ATOM 2242 C C . LEU A 1 266 ? -8.840 -12.806 37.377 1.00 51.34 266 LEU A C 1
ATOM 2244 O O . LEU A 1 266 ? -8.009 -11.951 37.675 1.00 51.34 266 LEU A O 1
ATOM 2248 N N . PHE A 1 267 ? -8.524 -14.101 37.369 1.00 52.66 267 PHE A N 1
ATOM 2249 C CA . PHE A 1 267 ? -7.184 -14.591 37.708 1.00 52.66 267 PHE A CA 1
ATOM 2250 C C . PHE A 1 267 ? -6.119 -14.167 36.683 1.00 52.66 267 PHE A C 1
ATOM 2252 O O . PHE A 1 267 ? -5.049 -13.695 37.075 1.00 52.66 267 PHE A O 1
ATOM 2259 N N . TYR A 1 268 ? -6.421 -14.229 35.380 1.00 53.16 268 TYR A N 1
ATOM 2260 C CA . TYR A 1 268 ? -5.533 -13.697 34.333 1.00 53.16 268 TYR A CA 1
ATOM 2261 C C . TYR A 1 268 ? -5.312 -12.179 34.465 1.00 53.16 268 TYR A C 1
ATOM 2263 O O . TYR A 1 268 ? -4.210 -11.675 34.243 1.00 53.16 268 TYR A O 1
ATOM 2271 N N . LEU A 1 269 ? -6.346 -11.456 34.894 1.00 50.25 269 LEU A N 1
ATOM 2272 C CA . LEU A 1 269 ? -6.319 -10.039 35.258 1.00 50.25 269 LEU A CA 1
ATOM 2273 C C . LEU A 1 269 ? -5.324 -9.720 36.361 1.00 50.25 269 LEU A C 1
ATOM 2275 O O . LEU A 1 269 ? -4.501 -8.813 36.219 1.00 50.25 269 LEU A O 1
ATOM 2279 N N . PHE A 1 270 ? -5.403 -10.472 37.456 1.00 51.09 270 PHE A N 1
ATOM 2280 C CA . PHE A 1 270 ? -4.498 -10.317 38.582 1.00 51.09 270 PHE A CA 1
ATOM 2281 C C . PHE A 1 270 ? -3.058 -10.618 38.153 1.00 51.09 270 PHE A C 1
ATOM 2283 O O . PHE A 1 270 ? -2.175 -9.807 38.427 1.00 51.09 270 PHE A O 1
ATOM 2290 N N . ALA A 1 271 ? -2.826 -11.682 37.377 1.00 51.50 271 ALA A N 1
ATOM 2291 C CA . ALA A 1 271 ? -1.502 -12.007 36.843 1.00 51.50 271 ALA A CA 1
ATOM 2292 C C . ALA A 1 271 ? -0.926 -10.889 35.940 1.00 51.50 271 ALA A C 1
ATOM 2294 O O . ALA A 1 271 ? 0.235 -10.502 36.089 1.00 51.50 271 ALA A O 1
ATOM 2295 N N . HIS A 1 272 ? -1.743 -10.300 35.057 1.00 48.06 272 HIS A N 1
ATOM 2296 C CA . HIS A 1 272 ? -1.330 -9.221 34.147 1.00 48.06 272 HIS A CA 1
ATOM 2297 C C . HIS A 1 272 ? -1.036 -7.893 34.876 1.00 48.06 272 HIS A C 1
ATOM 2299 O O . HIS A 1 272 ? -0.083 -7.180 34.551 1.00 48.06 272 HIS A O 1
ATOM 2305 N N . LEU A 1 273 ? -1.835 -7.540 35.887 1.00 46.16 273 LEU A N 1
ATOM 2306 C CA . LEU A 1 273 ? -1.680 -6.291 36.644 1.00 46.16 273 LEU A CA 1
ATOM 2307 C C . LEU A 1 273 ? -0.495 -6.334 37.621 1.00 46.16 273 LEU A C 1
ATOM 2309 O O . LEU A 1 273 ? 0.132 -5.296 37.861 1.00 46.16 273 LEU A O 1
ATOM 2313 N N . ILE A 1 274 ? -0.159 -7.525 38.130 1.00 51.81 274 ILE A N 1
ATOM 2314 C CA . ILE A 1 274 ? 1.041 -7.773 38.939 1.00 51.81 274 ILE A CA 1
ATOM 2315 C C . ILE A 1 274 ? 2.307 -7.597 38.083 1.00 51.81 274 ILE A C 1
ATOM 2317 O O . ILE A 1 274 ? 3.261 -6.962 38.536 1.00 51.81 274 ILE A O 1
ATOM 2321 N N . TYR A 1 275 ? 2.292 -8.047 36.822 1.00 47.59 275 TYR A N 1
ATOM 2322 C CA . TYR A 1 275 ? 3.431 -7.902 35.905 1.00 47.59 275 TYR A CA 1
ATOM 2323 C C . TYR A 1 275 ? 3.707 -6.435 35.501 1.00 47.59 275 TYR A C 1
ATOM 2325 O O . TYR A 1 275 ? 4.862 -6.030 35.383 1.00 47.59 275 TYR A O 1
ATOM 2333 N N . ASN A 1 276 ? 2.668 -5.596 35.370 1.00 45.81 276 ASN A N 1
ATOM 2334 C CA . ASN A 1 276 ? 2.788 -4.203 34.902 1.00 45.81 276 ASN A CA 1
ATOM 2335 C C . ASN A 1 276 ? 3.013 -3.130 35.993 1.00 45.81 276 ASN A C 1
ATOM 2337 O O . ASN A 1 276 ? 3.029 -1.938 35.674 1.00 45.81 276 ASN A O 1
ATOM 2341 N N . LYS A 1 277 ? 3.176 -3.499 37.276 1.00 49.44 277 LYS A N 1
ATOM 2342 C CA . LYS A 1 277 ? 3.465 -2.576 38.407 1.00 49.44 277 LYS A CA 1
ATOM 2343 C C . LYS A 1 277 ? 2.600 -1.288 38.458 1.00 49.44 277 LYS A C 1
ATOM 2345 O O . LYS A 1 277 ? 3.056 -0.247 38.926 1.00 49.44 277 LYS A O 1
ATOM 2350 N N . LYS A 1 278 ? 1.329 -1.312 38.028 1.00 48.94 278 LYS A N 1
ATOM 2351 C CA . LYS A 1 278 ? 0.406 -0.146 38.079 1.00 48.94 278 LYS A CA 1
ATOM 2352 C C . LYS A 1 278 ? -0.733 -0.321 39.092 1.00 48.94 278 LYS A C 1
ATOM 2354 O O . LYS A 1 278 ? -1.892 -0.031 38.811 1.00 48.94 278 LYS A O 1
ATOM 2359 N N . ILE A 1 279 ? -0.379 -0.710 40.317 1.00 44.75 279 ILE A N 1
ATOM 2360 C CA . ILE A 1 279 ? -1.296 -1.016 41.435 1.00 44.75 279 ILE A CA 1
ATOM 2361 C C . ILE A 1 279 ? -2.214 0.173 41.819 1.00 44.75 279 ILE A C 1
ATOM 2363 O O . ILE A 1 279 ? -3.377 -0.017 42.173 1.00 44.75 279 ILE A O 1
ATOM 2367 N N . LYS A 1 280 ? -1.752 1.429 41.696 1.00 43.34 280 LYS A N 1
ATOM 2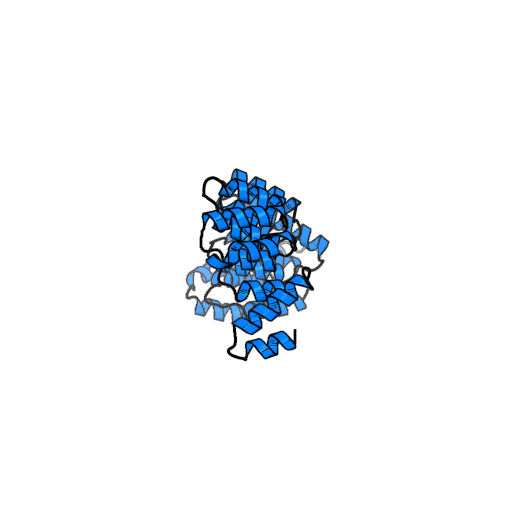368 C CA . LYS A 1 280 ? -2.505 2.612 42.179 1.00 43.34 280 LYS A CA 1
ATOM 2369 C C . LYS A 1 280 ? -3.702 3.031 41.306 1.00 43.34 280 LYS A C 1
ATOM 2371 O O . LYS A 1 280 ? -4.720 3.443 41.853 1.00 43.34 280 LYS A O 1
ATOM 2376 N N . LYS A 1 281 ? -3.629 2.898 39.973 1.00 48.22 281 LYS A N 1
ATOM 2377 C CA . LYS A 1 281 ? -4.735 3.265 39.047 1.00 48.22 281 LYS A CA 1
ATOM 2378 C C . LYS A 1 281 ? -5.915 2.281 39.099 1.00 48.22 281 LYS A C 1
ATOM 2380 O O . LYS A 1 281 ? -7.020 2.592 38.658 1.00 48.22 281 LYS A O 1
ATOM 2385 N N . ILE A 1 282 ? -5.661 1.092 39.637 1.00 42.00 282 ILE A N 1
ATOM 2386 C CA . ILE A 1 282 ? -6.612 -0.013 39.752 1.00 42.00 282 ILE A CA 1
ATOM 2387 C C . ILE A 1 282 ? -7.527 0.209 40.952 1.00 42.00 282 ILE A C 1
ATOM 2389 O O . ILE A 1 282 ? -8.735 0.073 40.808 1.00 42.00 282 ILE A O 1
ATOM 2393 N N . ARG A 1 283 ? -6.991 0.649 42.101 1.00 38.47 283 ARG A N 1
ATOM 2394 C CA . ARG A 1 283 ? -7.795 0.890 43.311 1.00 38.47 283 ARG A CA 1
ATOM 2395 C C . ARG A 1 283 ? -8.894 1.925 43.074 1.00 38.47 283 ARG A C 1
ATOM 2397 O O . ARG A 1 283 ? -9.999 1.747 43.562 1.00 38.47 283 ARG A O 1
ATOM 2404 N N . THR A 1 284 ? -8.625 2.962 42.282 1.00 45.12 284 THR A N 1
ATOM 2405 C CA . THR A 1 284 ? -9.625 3.975 41.910 1.00 45.12 284 THR A CA 1
ATOM 2406 C C . THR A 1 284 ? -10.630 3.461 40.877 1.00 45.12 284 THR A C 1
ATOM 2408 O O . THR A 1 284 ? -11.821 3.731 40.999 1.00 45.12 284 THR A O 1
ATOM 2411 N N . SER A 1 285 ? -10.184 2.668 39.898 1.00 44.94 285 SER A N 1
ATOM 2412 C CA . SER A 1 285 ? -11.067 2.085 38.875 1.00 44.94 285 SER A CA 1
ATOM 2413 C C . SER A 1 285 ? -12.009 1.023 39.457 1.00 44.94 285 SER A C 1
ATOM 2415 O O . SER A 1 285 ? -13.182 1.000 39.101 1.00 44.94 285 SER A O 1
ATOM 2417 N N . PHE A 1 286 ? -11.523 0.198 40.390 1.00 40.41 286 PHE A N 1
ATOM 2418 C CA . PHE A 1 286 ? -12.330 -0.786 41.116 1.00 40.41 286 PHE A CA 1
ATOM 2419 C C . PHE A 1 286 ? -13.295 -0.133 42.102 1.00 40.41 286 PHE A C 1
ATOM 2421 O O . PHE A 1 286 ? -14.445 -0.547 42.157 1.00 40.41 286 PHE A O 1
ATOM 2428 N N . ARG A 1 287 ? -12.884 0.922 42.825 1.00 42.25 287 ARG A N 1
ATOM 2429 C CA . ARG A 1 287 ? -13.803 1.662 43.711 1.00 42.25 287 ARG A CA 1
ATOM 2430 C C . ARG A 1 287 ? -14.964 2.267 42.922 1.00 42.25 287 ARG A C 1
ATOM 2432 O O . ARG A 1 287 ? -16.100 2.191 43.359 1.00 42.25 287 ARG A O 1
ATOM 2439 N N . ASN A 1 288 ? -14.695 2.776 41.721 1.00 45.22 288 ASN A N 1
ATOM 2440 C CA . ASN A 1 288 ? -15.733 3.323 40.846 1.00 45.22 288 ASN A CA 1
ATOM 2441 C C . ASN A 1 288 ? -16.633 2.247 40.208 1.00 45.22 288 ASN A C 1
ATOM 2443 O O . ASN A 1 288 ? -17.773 2.552 39.870 1.00 45.22 288 ASN A O 1
ATOM 2447 N N . LEU A 1 289 ? -16.142 1.016 40.020 1.00 42.72 289 LEU A N 1
ATOM 2448 C CA . LEU A 1 289 ? -16.937 -0.116 39.524 1.00 42.72 289 LEU A CA 1
ATOM 2449 C C . LEU A 1 289 ? -17.831 -0.698 40.628 1.00 42.72 289 LEU A C 1
ATOM 2451 O O . LEU A 1 289 ? -19.030 -0.823 40.408 1.00 42.72 289 LEU A O 1
ATOM 2455 N N . PHE A 1 290 ? -17.287 -0.927 41.827 1.00 42.91 290 PHE A N 1
ATOM 2456 C CA . PHE A 1 290 ? -18.064 -1.367 42.992 1.00 42.91 290 PHE A CA 1
ATOM 2457 C C . PHE A 1 290 ? -19.098 -0.322 43.435 1.00 42.91 290 PHE A C 1
ATOM 2459 O O . PHE A 1 290 ? -20.220 -0.682 43.775 1.00 42.91 290 PHE A O 1
ATOM 2466 N N . ASN A 1 291 ? -18.773 0.975 43.373 1.00 42.56 291 ASN A N 1
ATOM 2467 C CA . ASN A 1 291 ? -19.748 2.025 43.688 1.00 42.56 291 ASN A CA 1
ATOM 2468 C C . ASN A 1 291 ? -20.899 2.065 42.669 1.00 42.56 291 ASN A C 1
ATOM 2470 O O . ASN A 1 291 ? -22.043 2.269 43.061 1.00 42.56 291 ASN A O 1
ATOM 2474 N N . LYS A 1 292 ? -20.627 1.810 41.380 1.00 44.97 292 LYS A N 1
ATOM 2475 C CA . LYS A 1 292 ? -21.681 1.705 40.358 1.00 44.97 292 LYS A CA 1
ATOM 2476 C C . LYS A 1 292 ? -22.542 0.456 40.517 1.00 44.97 292 LYS A C 1
ATOM 2478 O O . LYS A 1 292 ? -23.727 0.524 40.220 1.00 44.97 292 LYS A O 1
ATOM 2483 N N . GLU A 1 293 ? -21.981 -0.657 40.989 1.00 40.53 293 GLU A N 1
ATOM 2484 C CA . GLU A 1 293 ? -22.762 -1.842 41.373 1.00 40.53 293 GLU A CA 1
ATOM 2485 C C . GLU A 1 293 ? -23.655 -1.572 42.589 1.00 40.53 293 GLU A C 1
ATOM 2487 O O . GLU A 1 293 ? -24.788 -2.047 42.621 1.00 40.53 293 GLU A O 1
ATOM 2492 N N . TYR A 1 294 ? -23.187 -0.774 43.554 1.00 37.97 294 TYR A N 1
ATOM 2493 C CA . TYR A 1 294 ? -23.989 -0.368 44.710 1.00 37.97 294 TYR A CA 1
ATOM 2494 C C . TYR A 1 294 ? -25.152 0.552 44.302 1.00 37.97 294 TYR A C 1
ATOM 2496 O O . TYR A 1 294 ? -26.283 0.329 44.721 1.00 37.97 294 TYR A O 1
ATOM 2504 N N . GLU A 1 295 ? -24.909 1.527 43.419 1.00 37.84 295 GLU A N 1
ATOM 2505 C CA . GLU A 1 295 ? -25.963 2.398 42.872 1.00 37.84 295 GLU A CA 1
ATOM 2506 C C . GLU A 1 295 ? -26.971 1.628 42.001 1.00 37.84 295 GLU A C 1
ATOM 2508 O O . GLU A 1 295 ? -28.171 1.875 42.097 1.00 37.84 295 GLU A O 1
ATOM 2513 N N . PHE A 1 296 ? -26.521 0.656 41.193 1.00 33.28 296 PHE A N 1
ATOM 2514 C CA . PHE A 1 296 ? -27.419 -0.189 40.392 1.00 33.28 296 PHE A CA 1
ATOM 2515 C C . PHE A 1 296 ? -28.267 -1.142 41.244 1.00 33.28 296 PHE A C 1
ATOM 2517 O O . PHE A 1 296 ? -29.413 -1.401 40.882 1.00 33.28 296 PHE A O 1
ATOM 2524 N N . ARG A 1 297 ? -27.739 -1.655 42.365 1.00 36.81 297 ARG A N 1
ATOM 2525 C CA . ARG A 1 297 ? -28.515 -2.483 43.306 1.00 36.81 297 ARG A CA 1
ATOM 2526 C C . ARG A 1 297 ? -29.552 -1.655 44.064 1.00 36.81 297 ARG A C 1
ATOM 2528 O O . ARG A 1 297 ? -30.715 -2.031 44.060 1.00 36.81 297 ARG A O 1
ATOM 2535 N N . ILE A 1 298 ? -29.184 -0.477 44.578 1.00 39.78 298 ILE A N 1
ATOM 2536 C CA . ILE A 1 298 ? -30.132 0.426 45.261 1.00 39.78 298 ILE A CA 1
ATOM 2537 C C . ILE A 1 298 ? -31.252 0.892 44.310 1.00 39.78 298 ILE A C 1
ATOM 2539 O O . ILE A 1 298 ? -32.409 0.994 44.713 1.00 39.78 298 ILE A O 1
ATOM 2543 N N . ALA A 1 299 ? -30.941 1.144 43.034 1.00 37.22 299 ALA A N 1
ATOM 2544 C CA . ALA A 1 299 ? -31.943 1.525 42.036 1.00 37.22 299 ALA A CA 1
ATOM 2545 C C . ALA A 1 299 ? -32.908 0.382 41.653 1.00 37.22 299 ALA A C 1
ATOM 2547 O O . ALA A 1 299 ? -34.037 0.661 41.255 1.00 37.22 299 ALA A O 1
ATOM 2548 N N . MET A 1 300 ? -32.485 -0.882 41.775 1.00 34.47 300 MET A 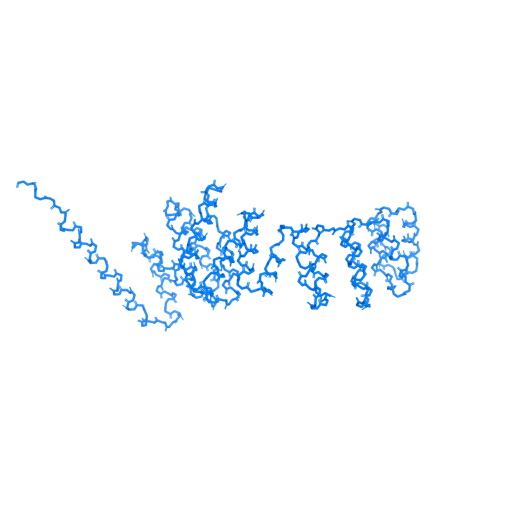N 1
ATOM 2549 C CA . MET A 1 300 ? -33.338 -2.060 41.555 1.00 34.47 300 MET A CA 1
ATOM 2550 C C . MET A 1 300 ? -34.174 -2.401 42.798 1.00 34.47 300 MET A C 1
ATOM 2552 O O . MET A 1 300 ? -35.328 -2.792 42.654 1.00 34.47 300 MET A O 1
ATOM 2556 N N . ASP A 1 301 ? -33.641 -2.182 44.002 1.00 38.81 301 ASP A N 1
ATOM 2557 C CA . ASP A 1 301 ? -34.348 -2.465 45.259 1.00 38.81 301 ASP A CA 1
ATOM 2558 C C . ASP A 1 301 ? -35.459 -1.433 45.556 1.00 38.81 301 ASP A C 1
ATOM 2560 O O . ASP A 1 301 ? -36.503 -1.784 46.105 1.00 38.81 301 ASP A O 1
ATOM 2564 N N . ASN A 1 302 ? -35.304 -0.178 45.110 1.00 38.75 302 ASN A N 1
ATOM 2565 C CA . ASN A 1 302 ? -36.310 0.886 45.283 1.00 38.75 302 ASN A CA 1
ATOM 2566 C C . ASN A 1 302 ? -37.491 0.822 44.288 1.00 38.75 302 ASN A C 1
ATOM 2568 O O . ASN A 1 302 ? -38.432 1.609 44.396 1.00 38.75 302 ASN A O 1
ATOM 2572 N N . HIS A 1 303 ? -37.462 -0.102 43.325 1.00 37.44 303 HIS A N 1
ATOM 2573 C CA . HIS A 1 303 ? -38.560 -0.367 42.394 1.00 37.44 303 HIS A CA 1
ATOM 2574 C C . HIS A 1 303 ? -38.984 -1.839 42.467 1.00 37.44 303 HIS A C 1
ATOM 2576 O O . HIS A 1 303 ? -38.941 -2.571 41.481 1.00 37.44 303 HIS A O 1
ATOM 2582 N N . SER A 1 304 ? -39.456 -2.263 43.641 1.00 28.58 304 SER A N 1
ATOM 2583 C CA . SER A 1 304 ? -40.411 -3.369 43.742 1.00 28.58 304 SER A CA 1
ATOM 2584 C C . SER A 1 304 ? -41.740 -2.841 44.309 1.00 28.58 304 SER A C 1
ATOM 2586 O O . SER A 1 304 ? -41.721 -2.034 45.240 1.00 28.58 304 SER A O 1
ATOM 2588 N N . PRO A 1 305 ? -42.899 -3.183 43.710 1.00 31.39 305 PRO A N 1
ATOM 2589 C CA . PRO A 1 305 ? -44.179 -2.570 44.040 1.00 31.39 305 PRO A CA 1
ATOM 2590 C C . PRO A 1 305 ? -44.753 -3.173 45.319 1.00 31.39 305 PRO A C 1
ATOM 2592 O O . PRO A 1 305 ? -44.807 -4.392 45.475 1.00 31.39 305 PRO A O 1
ATOM 2595 N N . SER A 1 306 ? -45.276 -2.310 46.183 1.00 29.53 306 SER A N 1
ATOM 2596 C CA . SER A 1 306 ? -46.284 -2.669 47.172 1.00 29.53 306 SER A CA 1
ATOM 2597 C C . SER A 1 306 ? -47.509 -3.267 46.464 1.00 29.53 306 SER A C 1
ATOM 2599 O O . SER A 1 306 ? -48.320 -2.534 45.898 1.00 29.53 306 SER A O 1
ATOM 2601 N N . PHE A 1 307 ? -47.629 -4.591 46.483 1.00 28.34 307 PHE A N 1
ATOM 2602 C CA . PHE A 1 307 ? -48.891 -5.306 46.304 1.00 28.34 307 PHE A CA 1
ATOM 2603 C C . PHE A 1 307 ? -48.924 -6.480 47.281 1.00 28.34 307 PHE A C 1
ATOM 2605 O O . PHE A 1 307 ? -48.479 -7.585 46.973 1.00 28.34 307 PHE A O 1
ATOM 2612 N N . LEU A 1 308 ? -49.423 -6.181 48.477 1.00 29.88 308 LEU A N 1
ATOM 2613 C CA . LEU A 1 308 ? -50.409 -6.961 49.221 1.00 29.88 308 LEU A CA 1
ATOM 2614 C C . LEU A 1 308 ? -51.092 -6.016 50.207 1.00 29.88 308 LEU A C 1
ATOM 2616 O O . LEU A 1 308 ? -50.355 -5.340 50.961 1.00 29.88 308 LEU A O 1
#

Organism: NCBI:txid91324

Foldseek 3Di:
DVVLVVCVPPPCLPVSLVVLVVVCVVCVPDPVSLLVNLVSDQCVVCVPVLVVNCVSCVADPVSLVSNLVNDPDLVVSLVSLVSSCVSHVQDLVSLVVNLVSDDPVCNLVSLVSSCVNHVPDVVSLVVNLVVDDLVVSLVSLVVSCVSCVVDVLSLQVNLLSCVVVPNNVVSLVSLVVNVVVCCVPPVAPDCVNVVSVVVVLVVVDPSLSSLLSNLLVNCVVCVPPPVVVVVVVVVLVVDDLPRCLRSNVSNLVSCCVSCVPDVVSVVVVVVSCVVVVPVPVVVVVVVVVVVVVVVVVVVVVVPDDDDD

Solvent-accessible surface area (backbone atoms only — not comparable to full-atom values): 17947 Å² total; per-residue (Å²): 106,72,69,59,61,61,44,73,77,45,97,48,68,67,62,51,50,52,55,48,52,54,45,40,73,78,43,68,85,43,65,67,60,51,48,56,52,57,72,74,51,60,48,89,84,41,48,69,65,58,53,46,50,46,69,72,45,53,74,44,64,68,56,52,49,53,57,47,72,57,42,84,52,65,75,56,34,49,55,50,45,54,54,44,40,74,57,42,54,65,44,62,68,60,46,53,56,41,55,76,69,44,56,80,86,52,36,66,63,52,51,55,51,43,41,72,48,26,70,87,46,64,67,61,51,52,56,54,41,73,76,43,55,70,75,55,28,52,53,50,44,57,51,48,42,71,77,42,68,86,44,64,66,58,48,51,51,48,21,52,55,28,45,77,74,67,37,53,73,56,18,52,52,45,48,53,51,46,53,51,55,47,45,78,73,59,81,57,93,55,69,65,63,54,54,52,53,52,54,49,51,72,67,71,59,91,58,65,66,60,52,50,51,51,49,50,53,52,50,71,72,46,72,86,41,70,72,53,53,57,55,47,51,54,53,56,74,70,48,64,71,88,81,46,57,65,61,52,53,50,50,49,55,50,47,47,76,74,44,81,81,48,62,70,62,51,52,54,47,52,57,52,46,64,73,66,74,54,67,72,69,45,58,58,54,49,51,57,50,54,50,50,52,51,54,54,48,54,61,53,66,76,66,66,81,94,81,131

Nearest PDB structures (foldseek):
  8r0a-assembly1_N  TM=8.609E-01  e=9.731E-09  Homo sapiens
  6qx9-assembly1_5J  TM=8.615E-01  e=1.320E-08  Homo sapiens
  8r08-assembly1_N  TM=8.509E-01  e=1.320E-08  Homo sapiens
  8qzs-assembly1_N  TM=7.636E-01  e=4.868E-08  Homo sapiens
  8y6o-assembly1_G  TM=8.552E-01  e=3.763E-07  Homo sapiens

Radius of gyration: 28.83 Å; Cα contacts (8 Å, |Δi|>4): 191; chains: 1; bounding box: 82×48×81 Å